Protein AF-A0ABD5SXD0-F1 (afdb_monomer)

Organism: NCBI:txid1930624

pLDDT: mean 88.23, std 10.68, range [50.66, 98.5]

Mean predicted aligned error: 9.66 Å

Structure (mmCIF, N/CA/C/O backbone):
data_AF-A0ABD5SXD0-F1
#
_entry.id   AF-A0ABD5SXD0-F1
#
loop_
_atom_site.group_PDB
_atom_site.id
_atom_site.type_symbol
_atom_site.label_atom_id
_atom_site.label_alt_id
_atom_site.label_comp_id
_atom_site.label_asym_id
_atom_site.label_entity_id
_atom_site.label_seq_id
_atom_site.pdbx_PDB_ins_code
_atom_site.Cartn_x
_atom_site.Cartn_y
_atom_site.Cartn_z
_atom_site.occupancy
_atom_site.B_iso_or_equiv
_atom_site.auth_seq_id
_atom_site.auth_comp_id
_atom_site.auth_asym_id
_atom_site.auth_atom_id
_atom_site.pdbx_PDB_model_num
ATOM 1 N N . MET A 1 1 ? 9.399 10.189 -11.538 1.00 76.56 1 MET A N 1
ATOM 2 C CA . MET A 1 1 ? 9.906 9.139 -10.638 1.00 76.56 1 MET A CA 1
ATOM 3 C C . MET A 1 1 ? 8.920 9.113 -9.503 1.00 76.56 1 MET A C 1
ATOM 5 O O . MET A 1 1 ? 8.889 10.089 -8.770 1.00 76.56 1 MET A O 1
ATOM 9 N N . GLN A 1 2 ? 8.051 8.113 -9.490 1.00 86.56 2 GLN A N 1
ATOM 10 C CA . GLN A 1 2 ? 7.139 7.868 -8.384 1.00 86.56 2 GLN A CA 1
ATOM 11 C C . GLN A 1 2 ? 7.669 6.636 -7.659 1.00 86.56 2 GLN A C 1
ATOM 13 O O . GLN A 1 2 ? 8.110 5.690 -8.319 1.00 86.56 2 GLN A O 1
ATOM 18 N N . PHE A 1 3 ? 7.712 6.688 -6.341 1.00 89.94 3 PHE A N 1
ATOM 19 C CA . PHE A 1 3 ? 8.172 5.610 -5.477 1.00 89.94 3 PHE A CA 1
ATOM 20 C C . PHE A 1 3 ? 7.004 4.681 -5.124 1.00 89.94 3 PHE A C 1
ATOM 22 O O . PHE A 1 3 ? 5.854 5.122 -5.110 1.00 89.94 3 PHE A O 1
ATOM 29 N N . VAL A 1 4 ? 7.274 3.409 -4.818 1.00 90.56 4 VAL A N 1
ATOM 30 C CA . VAL A 1 4 ? 6.209 2.510 -4.338 1.00 90.56 4 VAL A CA 1
ATOM 31 C C . VAL A 1 4 ? 5.680 2.988 -2.985 1.00 90.56 4 VAL A C 1
ATOM 33 O O . VAL A 1 4 ? 4.488 2.906 -2.717 1.00 90.56 4 VAL A O 1
ATOM 36 N N . GLU A 1 5 ? 6.532 3.622 -2.179 1.00 94.19 5 GLU A N 1
ATOM 37 C CA . GLU A 1 5 ? 6.154 4.230 -0.909 1.00 94.19 5 GLU A CA 1
ATOM 38 C C . GLU A 1 5 ? 5.111 5.349 -1.085 1.00 94.19 5 GLU A C 1
ATOM 40 O O . GLU A 1 5 ? 4.303 5.583 -0.188 1.00 94.19 5 GLU A O 1
ATOM 45 N N . GLU A 1 6 ? 5.071 6.016 -2.245 1.00 95.62 6 GLU A N 1
ATOM 46 C CA . GLU A 1 6 ? 4.001 6.972 -2.560 1.00 95.62 6 GLU A CA 1
ATOM 47 C C . GLU A 1 6 ? 2.667 6.245 -2.803 1.00 95.62 6 GLU A C 1
ATOM 49 O O . GLU A 1 6 ? 1.646 6.688 -2.288 1.00 95.62 6 GLU A O 1
ATOM 54 N N . ILE A 1 7 ? 2.667 5.078 -3.463 1.00 95.19 7 ILE A N 1
ATOM 55 C CA . ILE A 1 7 ? 1.471 4.216 -3.592 1.00 95.19 7 ILE A CA 1
ATOM 56 C C . ILE A 1 7 ? 0.999 3.733 -2.214 1.00 95.19 7 ILE A C 1
ATOM 58 O O . ILE A 1 7 ? -0.198 3.732 -1.915 1.00 95.19 7 ILE A O 1
ATOM 62 N N . VAL A 1 8 ? 1.934 3.366 -1.333 1.00 96.56 8 VAL A N 1
ATOM 63 C CA . VAL A 1 8 ? 1.609 2.956 0.039 1.00 96.56 8 VAL A CA 1
ATOM 64 C C . VAL A 1 8 ? 0.900 4.086 0.789 1.00 96.56 8 VAL A C 1
ATOM 66 O O . VAL A 1 8 ? -0.130 3.860 1.428 1.00 96.56 8 VAL A O 1
ATOM 69 N N . VAL A 1 9 ? 1.425 5.309 0.713 1.00 95.19 9 VAL A N 1
ATOM 70 C CA . VAL A 1 9 ? 0.860 6.468 1.416 1.00 95.19 9 VAL A CA 1
ATOM 71 C C . VAL A 1 9 ? -0.478 6.911 0.828 1.00 95.19 9 VAL A C 1
ATOM 73 O O . VAL A 1 9 ? -1.382 7.246 1.600 1.00 95.19 9 VAL A O 1
ATOM 76 N N . ASP A 1 10 ? -0.611 6.898 -0.496 1.00 94.50 10 ASP A N 1
ATOM 77 C CA . ASP A 1 10 ? -1.763 7.471 -1.194 1.00 94.50 10 ASP A CA 1
ATOM 78 C C . ASP A 1 10 ? -2.923 6.478 -1.370 1.00 94.50 10 ASP A C 1
ATOM 80 O O . ASP A 1 10 ? -4.078 6.902 -1.440 1.00 94.50 10 ASP A O 1
ATOM 84 N N . GLU A 1 11 ? -2.651 5.168 -1.395 1.00 96.19 11 GLU A N 1
ATOM 85 C CA . GLU A 1 11 ? -3.659 4.141 -1.696 1.00 96.19 11 GLU A CA 1
ATOM 86 C C . GLU A 1 11 ? -3.784 3.071 -0.606 1.00 96.19 11 GLU A C 1
ATOM 88 O O . GLU A 1 11 ? -4.893 2.810 -0.122 1.00 96.19 11 GLU A O 1
ATOM 93 N N . PHE A 1 12 ? -2.672 2.472 -0.165 1.00 97.38 12 PHE A N 1
ATOM 94 C CA . PHE A 1 12 ? -2.704 1.375 0.812 1.00 97.38 12 PHE A CA 1
ATOM 95 C C . PHE A 1 12 ? -3.119 1.845 2.207 1.00 97.38 12 PHE A C 1
ATOM 97 O O . PHE A 1 12 ? -4.107 1.359 2.761 1.00 97.38 12 PHE A O 1
ATOM 104 N N . LEU A 1 13 ? -2.402 2.816 2.781 1.00 95.75 13 LEU A N 1
ATOM 105 C CA . LEU A 1 13 ? -2.661 3.294 4.139 1.00 95.75 13 LEU A CA 1
ATOM 106 C C . LEU A 1 13 ? -4.069 3.884 4.306 1.00 95.75 13 LEU A C 1
ATOM 108 O O . LEU A 1 13 ? -4.691 3.584 5.327 1.00 95.75 13 LEU A O 1
ATOM 112 N N . PRO A 1 14 ? -4.609 4.695 3.374 1.00 94.06 14 PRO A N 1
ATOM 113 C CA . PRO A 1 14 ? -5.978 5.189 3.482 1.00 94.06 14 PRO A CA 1
ATOM 114 C C . PRO A 1 14 ? -7.004 4.054 3.434 1.00 94.06 14 PRO A C 1
ATOM 116 O O . PRO A 1 14 ? -7.928 4.041 4.248 1.00 94.06 14 PRO A O 1
ATOM 119 N N . THR A 1 15 ? -6.802 3.069 2.552 1.00 96.31 15 THR A N 1
ATOM 120 C CA . THR A 1 15 ? -7.672 1.892 2.426 1.00 96.31 15 THR A CA 1
ATOM 121 C C . THR A 1 15 ? -7.672 1.063 3.708 1.00 96.31 15 THR A C 1
ATOM 123 O O . THR A 1 15 ? -8.720 0.881 4.328 1.00 96.31 15 THR A O 1
ATOM 126 N N . VAL A 1 16 ? -6.499 0.618 4.163 1.00 96.69 16 VAL A N 1
ATOM 127 C CA . VAL A 1 16 ? -6.372 -0.246 5.344 1.00 96.69 16 VAL A CA 1
ATOM 128 C C . VAL A 1 16 ? -6.832 0.464 6.613 1.00 96.69 16 VAL A C 1
ATOM 130 O O . VAL A 1 16 ? -7.555 -0.124 7.415 1.00 96.69 16 VAL A O 1
ATOM 133 N N . ARG A 1 17 ? -6.496 1.750 6.791 1.00 95.19 17 ARG A N 1
ATOM 134 C CA . ARG A 1 17 ? -6.999 2.530 7.934 1.00 95.19 17 ARG A CA 1
ATOM 135 C C . ARG A 1 17 ? -8.512 2.680 7.901 1.00 95.19 17 ARG A C 1
ATOM 137 O O . ARG A 1 17 ? -9.118 2.672 8.967 1.00 95.19 17 ARG A O 1
ATOM 144 N N . SER A 1 18 ? -9.120 2.806 6.721 1.00 94.44 18 SER A N 1
ATOM 145 C CA . SER A 1 18 ? -10.576 2.870 6.609 1.00 94.44 18 SER A CA 1
ATOM 146 C C . SER A 1 18 ? -11.235 1.557 7.010 1.00 94.44 18 SER A C 1
ATOM 148 O O . SER A 1 18 ? -12.193 1.577 7.782 1.00 94.44 18 SER A O 1
ATOM 150 N N . LEU A 1 19 ? -10.699 0.429 6.537 1.00 95.38 19 LEU A N 1
ATOM 151 C CA . LEU A 1 19 ? -11.202 -0.900 6.881 1.00 95.38 19 LEU A CA 1
ATOM 152 C C . LEU A 1 19 ? -11.063 -1.171 8.381 1.00 95.38 19 LEU A C 1
ATOM 154 O O . LEU A 1 19 ? -12.043 -1.510 9.037 1.00 95.38 19 LEU A O 1
ATOM 158 N N . L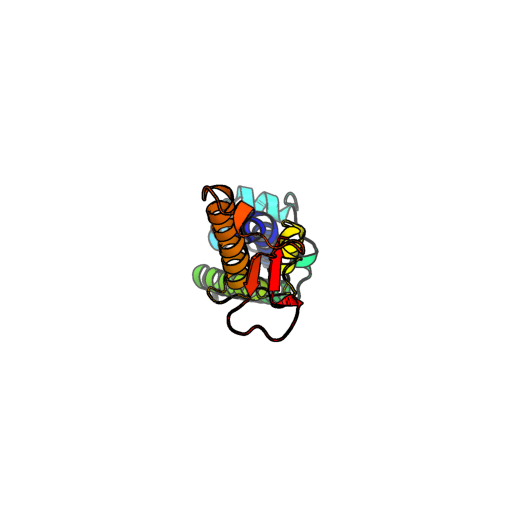EU A 1 20 ? -9.875 -0.930 8.941 1.00 95.75 20 LEU A N 1
ATOM 159 C CA . LEU A 1 20 ? -9.602 -1.168 10.355 1.00 95.75 20 LEU A CA 1
ATOM 160 C C . LEU A 1 20 ? -10.392 -0.215 11.266 1.00 95.75 20 LEU A C 1
ATOM 162 O O . LEU A 1 20 ? -10.903 -0.631 12.300 1.00 95.75 20 LEU A O 1
ATOM 166 N N . ALA A 1 21 ? -10.558 1.056 10.883 1.00 94.62 21 ALA A N 1
ATOM 167 C CA . ALA A 1 21 ? -11.422 1.977 11.621 1.00 94.62 21 ALA A CA 1
ATOM 168 C C . ALA A 1 21 ? -12.890 1.523 11.600 1.00 94.62 21 ALA A C 1
ATOM 170 O O . ALA A 1 21 ? -13.562 1.635 12.624 1.00 94.62 21 ALA A O 1
ATOM 171 N N . GLY A 1 22 ? -13.389 1.028 10.463 1.00 93.38 22 GLY A N 1
ATOM 172 C CA . GLY A 1 22 ? -14.738 0.472 10.340 1.00 93.38 22 GLY A CA 1
ATOM 173 C C . GLY A 1 22 ? -14.940 -0.752 11.233 1.00 93.38 22 GLY A C 1
ATOM 174 O O . GLY A 1 22 ? -15.840 -0.755 12.070 1.00 93.38 22 GLY A O 1
ATOM 175 N N . ASP A 1 23 ? -14.044 -1.732 11.133 1.00 95.12 23 ASP A N 1
ATOM 176 C CA . ASP A 1 23 ? -14.088 -2.964 11.927 1.00 95.12 23 ASP A CA 1
ATOM 177 C C . ASP A 1 23 ? -14.026 -2.677 13.445 1.00 95.12 23 ASP A C 1
ATOM 179 O O . ASP A 1 23 ? -14.881 -3.129 14.210 1.00 95.12 23 ASP A O 1
ATOM 183 N N . LEU A 1 24 ? -13.112 -1.811 13.897 1.00 95.69 24 LEU A N 1
ATOM 184 C CA . LEU A 1 24 ? -13.031 -1.422 15.312 1.00 95.69 24 LEU A CA 1
ATOM 185 C C . LEU A 1 24 ? -14.303 -0.709 15.804 1.00 95.69 24 LEU A C 1
ATOM 187 O O . LEU A 1 24 ? -14.718 -0.875 16.955 1.00 95.69 24 LEU A O 1
ATOM 191 N N . ARG A 1 25 ? -14.950 0.085 14.942 1.00 93.19 25 ARG A N 1
ATOM 192 C CA . ARG A 1 25 ? -16.228 0.745 15.255 1.00 93.19 25 ARG A CA 1
ATOM 193 C C . ARG A 1 25 ? -17.364 -0.264 15.391 1.00 93.19 25 ARG A C 1
ATOM 195 O O . ARG A 1 25 ? -18.176 -0.119 16.304 1.00 93.19 25 ARG A O 1
ATOM 202 N N . GLU A 1 26 ? -17.416 -1.271 14.526 1.00 94.12 26 GLU A N 1
ATOM 203 C CA . GLU A 1 26 ? -18.391 -2.367 14.602 1.00 94.12 26 GLU A CA 1
ATOM 204 C C . GLU A 1 26 ? -18.213 -3.203 15.877 1.00 94.12 26 GLU A C 1
ATOM 206 O O . GLU A 1 26 ? -19.196 -3.646 16.473 1.00 94.12 26 GLU A O 1
ATOM 211 N N . ARG A 1 27 ? -16.975 -3.312 16.371 1.00 95.19 27 ARG A N 1
ATOM 212 C CA . ARG A 1 27 ? -16.627 -3.949 17.654 1.00 95.19 27 ARG A CA 1
ATOM 213 C C . ARG A 1 27 ? -16.907 -3.084 18.886 1.00 95.19 27 ARG A C 1
ATOM 215 O O . ARG A 1 27 ? -16.684 -3.527 20.010 1.00 95.19 27 ARG A O 1
ATOM 222 N N . GLY A 1 28 ? -17.437 -1.876 18.699 1.00 94.88 28 GLY A N 1
ATOM 223 C CA . GLY A 1 28 ? -17.945 -1.026 19.776 1.00 94.88 28 GLY A CA 1
ATOM 224 C C . GLY A 1 28 ? -16.988 0.054 20.276 1.00 94.88 28 GLY A C 1
ATOM 225 O O . GLY A 1 28 ? -17.353 0.767 21.212 1.00 94.88 28 GLY A O 1
ATOM 226 N N . LEU A 1 29 ? -15.815 0.236 19.657 1.00 95.56 29 LEU A N 1
ATOM 227 C CA . LEU A 1 29 ? -14.911 1.320 20.038 1.00 95.56 29 LEU A CA 1
ATOM 228 C C . LEU A 1 29 ? -15.500 2.690 19.659 1.00 95.56 29 LEU A C 1
ATOM 230 O O . LEU A 1 29 ? -16.125 2.909 18.610 1.00 95.56 29 LEU A O 1
ATOM 234 N N . THR A 1 30 ? -15.271 3.674 20.519 1.00 95.19 30 THR A N 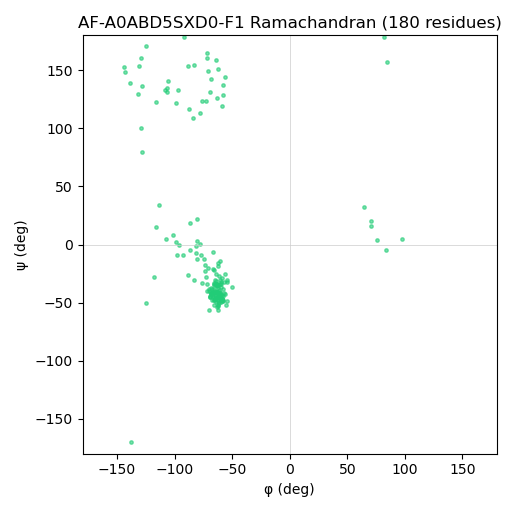1
ATOM 235 C CA . THR A 1 30 ? -15.564 5.078 20.232 1.00 95.19 30 THR A CA 1
ATOM 236 C C . THR A 1 30 ? -14.578 5.637 19.205 1.00 95.19 30 THR A C 1
ATOM 238 O O . THR A 1 30 ? -13.484 5.117 19.004 1.00 95.19 30 THR A O 1
ATOM 241 N N . GLN A 1 31 ? -14.931 6.743 18.543 1.00 93.00 31 GLN A N 1
ATOM 242 C CA . GLN A 1 31 ? -14.012 7.386 17.593 1.00 93.00 31 GLN A CA 1
ATOM 243 C C . GLN A 1 31 ? -12.692 7.824 18.243 1.00 93.00 31 GLN A C 1
ATOM 245 O O . GLN A 1 31 ? -11.665 7.840 17.572 1.00 93.00 31 GLN A O 1
ATOM 250 N N . SER A 1 32 ? -12.721 8.208 19.522 1.00 95.19 32 SER A N 1
ATOM 251 C CA . SER A 1 32 ? -11.527 8.632 20.255 1.00 95.19 32 SER A CA 1
ATOM 252 C C . SER A 1 32 ? -10.609 7.450 20.570 1.00 95.19 32 SER A C 1
ATOM 254 O O . SER A 1 32 ? -9.406 7.576 20.382 1.00 95.19 32 SER A O 1
ATOM 256 N N . GLU A 1 33 ? -11.165 6.296 20.949 1.00 95.19 33 GLU A N 1
ATOM 257 C CA . GLU A 1 33 ? -10.387 5.062 21.150 1.00 95.19 33 GLU A CA 1
ATOM 258 C C . GLU A 1 33 ? -9.778 4.567 19.833 1.00 95.19 33 GLU A C 1
ATOM 260 O O . GLU A 1 33 ? -8.594 4.255 19.780 1.00 95.19 33 GLU A O 1
ATOM 265 N N . VAL A 1 34 ? -10.545 4.582 18.735 1.00 96.00 34 VAL A N 1
ATOM 266 C CA . VAL A 1 34 ? -10.011 4.242 17.402 1.00 96.00 34 VAL A CA 1
ATOM 267 C C . VAL A 1 34 ? -8.883 5.197 16.996 1.00 96.00 34 VAL A C 1
ATOM 269 O O . VAL A 1 34 ? -7.877 4.762 16.444 1.00 96.00 34 VAL A O 1
ATOM 272 N N . ALA A 1 35 ? -9.019 6.495 17.278 1.00 95.00 35 ALA A N 1
ATOM 273 C CA . ALA A 1 35 ? -7.987 7.485 16.973 1.00 95.00 35 ALA A CA 1
ATOM 274 C C . ALA A 1 35 ? -6.685 7.215 17.740 1.00 95.00 35 ALA A C 1
ATOM 276 O O . ALA A 1 35 ? -5.603 7.307 17.161 1.00 95.00 35 ALA A O 1
ATOM 277 N N . GLU A 1 36 ? -6.800 6.849 19.019 1.00 93.81 36 GLU A N 1
ATOM 278 C CA . GLU A 1 36 ? -5.670 6.479 19.868 1.00 93.81 36 GLU A CA 1
ATOM 279 C C . GLU A 1 36 ? -4.970 5.216 19.355 1.00 93.81 36 GLU A C 1
ATOM 281 O O . GLU A 1 36 ? -3.757 5.233 19.149 1.00 93.81 36 GLU A O 1
ATOM 286 N N . VAL A 1 37 ? -5.734 4.158 19.064 1.00 92.88 37 VAL A N 1
ATOM 287 C CA . VAL A 1 37 ? -5.207 2.882 18.557 1.00 92.88 37 VAL A CA 1
ATOM 288 C C . VAL A 1 37 ? -4.495 3.052 17.213 1.00 92.88 37 VAL A C 1
ATOM 290 O O . VAL A 1 37 ? -3.397 2.535 17.026 1.00 92.88 37 VAL A O 1
ATOM 293 N N . LEU A 1 38 ? -5.096 3.794 16.279 1.00 92.44 38 LEU A N 1
ATOM 294 C CA . LEU A 1 38 ? -4.542 3.998 14.938 1.00 92.44 38 LEU A CA 1
ATOM 295 C C . LEU A 1 38 ? -3.459 5.089 14.879 1.00 92.44 38 LEU A C 1
ATOM 297 O O . LEU A 1 38 ? -2.849 5.280 13.825 1.00 92.44 38 LEU A O 1
ATOM 301 N N . GLY A 1 39 ? -3.232 5.830 15.968 1.00 91.94 39 GLY A N 1
ATOM 302 C CA . GLY A 1 39 ? -2.252 6.917 16.018 1.00 91.94 39 GLY A CA 1
ATOM 303 C C . GLY A 1 39 ? -2.578 8.093 15.087 1.00 91.94 39 GLY A C 1
ATOM 304 O O . GLY A 1 39 ? -1.672 8.734 14.555 1.00 91.94 39 GLY A O 1
ATOM 305 N N . ILE A 1 40 ? -3.864 8.374 14.860 1.00 91.44 40 ILE A N 1
ATOM 306 C CA . ILE A 1 40 ? -4.348 9.438 13.962 1.00 91.44 40 ILE A CA 1
ATOM 307 C C . ILE A 1 40 ? -5.296 10.391 14.693 1.00 91.44 40 ILE A C 1
ATOM 309 O O . ILE A 1 40 ? -5.711 10.153 15.822 1.00 91.44 40 ILE A O 1
ATOM 313 N N . SER A 1 41 ? -5.672 11.503 14.058 1.00 92.75 41 SER A N 1
ATOM 314 C CA . SER A 1 41 ? -6.659 12.405 14.653 1.00 92.75 41 SER A CA 1
ATOM 315 C C . SER A 1 41 ? -8.063 11.789 14.651 1.00 92.75 41 SER A C 1
ATOM 317 O O . SER A 1 41 ? -8.462 11.100 13.712 1.00 92.75 41 SER A O 1
ATOM 319 N N . GLN A 1 42 ? -8.884 12.142 15.644 1.00 91.38 42 GLN A N 1
ATOM 320 C CA . GLN A 1 42 ? -10.308 11.782 15.650 1.00 91.38 42 GLN A CA 1
ATOM 321 C C . GLN A 1 42 ? -11.044 12.296 14.397 1.00 91.38 42 GLN A C 1
ATOM 323 O O . GLN A 1 42 ? -11.952 11.643 13.887 1.00 91.38 42 GLN A O 1
ATOM 328 N N . SER A 1 43 ? -10.633 13.447 13.852 1.00 90.44 43 SER A N 1
ATOM 329 C CA . SER A 1 43 ? -11.176 13.964 12.591 1.00 90.44 43 SER A CA 1
ATOM 330 C C . SER A 1 43 ? -10.829 13.084 11.386 1.00 90.44 43 SER A C 1
ATOM 332 O O . SER A 1 43 ? -11.651 12.967 10.481 1.00 90.44 43 SER A O 1
ATOM 334 N N . ALA A 1 44 ? -9.658 12.437 11.376 1.00 89.38 44 ALA A N 1
ATOM 335 C CA . ALA A 1 44 ? -9.300 11.458 10.355 1.00 89.38 44 ALA A CA 1
ATOM 336 C C . ALA A 1 44 ? -10.155 10.191 10.494 1.00 89.38 44 ALA A C 1
ATOM 338 O O . ALA A 1 44 ? -10.729 9.748 9.505 1.00 89.38 44 ALA A O 1
ATOM 339 N N . VAL A 1 45 ? -10.348 9.685 11.720 1.00 89.12 45 VAL A N 1
ATOM 340 C CA . VAL A 1 45 ? -11.281 8.571 11.992 1.00 89.12 45 VAL A CA 1
ATOM 341 C C . VAL A 1 45 ? -12.691 8.893 11.509 1.00 89.12 45 VAL A C 1
ATOM 343 O O . VAL A 1 45 ? -13.338 8.045 10.904 1.00 89.12 45 VAL A O 1
ATOM 346 N N . SER A 1 46 ? -13.172 10.120 11.733 1.00 86.06 46 SER A N 1
ATOM 347 C CA . SER A 1 46 ? -14.486 10.530 11.236 1.00 86.06 46 SER A CA 1
ATOM 348 C C . SER A 1 46 ? -14.572 10.425 9.716 1.00 86.06 46 SER A C 1
ATOM 350 O O . SER A 1 46 ? -15.573 9.921 9.228 1.00 86.06 46 SER A O 1
ATOM 352 N N . LYS A 1 47 ? -13.547 10.853 8.968 1.00 87.19 47 LYS A N 1
ATOM 353 C CA . LYS A 1 47 ? -13.546 10.738 7.500 1.00 87.19 47 LYS A CA 1
ATOM 354 C C . LYS A 1 47 ? -13.576 9.281 7.045 1.00 87.19 47 LYS A C 1
ATOM 356 O O . LYS A 1 47 ? -14.394 8.929 6.204 1.00 87.19 47 LYS A O 1
ATOM 361 N N . TYR A 1 48 ? -12.739 8.436 7.646 1.00 83.69 48 TYR A N 1
ATOM 362 C CA . TYR A 1 48 ? -12.703 7.002 7.356 1.00 83.69 48 TYR A CA 1
ATOM 363 C C . TYR A 1 48 ? -14.053 6.326 7.631 1.00 83.69 48 TYR A C 1
ATOM 365 O O . TYR A 1 48 ? -14.604 5.658 6.765 1.00 83.69 48 TYR A O 1
ATOM 373 N N . ALA A 1 49 ? -14.645 6.571 8.804 1.00 72.69 49 ALA A N 1
ATOM 374 C CA . ALA A 1 49 ? -15.910 5.953 9.201 1.00 72.69 49 ALA A CA 1
ATOM 375 C C . ALA A 1 49 ? -17.117 6.386 8.345 1.00 72.69 49 ALA A C 1
ATOM 377 O O . ALA A 1 49 ? -18.120 5.679 8.322 1.00 72.69 49 ALA A O 1
ATOM 378 N N . HIS A 1 50 ? -17.047 7.541 7.673 1.00 76.12 50 HIS A N 1
ATOM 379 C CA . HIS A 1 50 ? -18.101 8.020 6.769 1.00 76.12 50 HIS A CA 1
ATOM 380 C C . HIS A 1 50 ? -17.824 7.683 5.294 1.00 76.12 50 HIS A C 1
ATOM 382 O O . HIS A 1 50 ? -18.647 8.008 4.443 1.00 76.12 50 HIS A O 1
ATOM 388 N N . GLY A 1 51 ? -16.700 7.022 4.984 1.00 71.06 51 GLY A N 1
ATOM 389 C CA . GLY A 1 51 ? -16.319 6.697 3.608 1.00 71.06 51 GLY A CA 1
ATOM 390 C C . GLY A 1 51 ? -15.891 7.914 2.783 1.00 71.06 51 GLY A C 1
ATOM 391 O O . GLY A 1 51 ? -15.883 7.852 1.559 1.00 71.06 51 GLY A O 1
ATOM 392 N N . ASP A 1 52 ? -15.506 9.018 3.431 1.00 77.31 52 ASP A N 1
ATOM 393 C CA . ASP A 1 52 ? -15.063 10.259 2.773 1.00 77.31 52 ASP A CA 1
ATOM 394 C C . ASP A 1 52 ? -13.592 10.190 2.310 1.00 77.31 52 ASP A C 1
ATOM 396 O O . ASP A 1 52 ? -12.908 11.211 2.180 1.00 77.31 52 ASP A O 1
ATOM 400 N N . VAL A 1 53 ? -13.064 8.981 2.126 1.00 82.38 53 VAL A N 1
ATOM 401 C CA . VAL A 1 53 ? -11.671 8.717 1.764 1.00 82.38 53 VAL A CA 1
ATOM 402 C C . VAL A 1 53 ? -11.663 7.791 0.561 1.00 82.38 53 VAL A C 1
ATOM 404 O O . VAL A 1 53 ? -12.421 6.827 0.508 1.00 82.38 53 VAL A O 1
ATOM 407 N N . THR A 1 54 ? -10.798 8.088 -0.404 1.00 83.56 54 THR A N 1
ATOM 408 C CA . THR A 1 54 ? -10.538 7.199 -1.532 1.00 83.56 54 THR A CA 1
ATOM 409 C C . THR A 1 54 ? -10.039 5.850 -1.018 1.00 83.56 54 THR A C 1
ATOM 411 O O . THR A 1 54 ? -9.008 5.777 -0.352 1.00 83.56 54 THR A O 1
ATOM 414 N N . VAL A 1 55 ? -10.791 4.798 -1.327 1.00 91.50 55 VAL A N 1
ATOM 415 C CA . VAL A 1 55 ? -10.438 3.404 -1.057 1.00 91.50 55 VAL A CA 1
ATOM 416 C C . VAL A 1 55 ? -10.095 2.749 -2.388 1.00 91.50 55 VAL A C 1
ATOM 418 O O . VAL A 1 55 ? -10.827 2.918 -3.363 1.00 91.50 55 VAL A O 1
ATOM 421 N N . ASN A 1 56 ? -8.986 2.017 -2.439 1.00 96.25 56 ASN A N 1
ATOM 422 C CA . ASN A 1 56 ? -8.642 1.211 -3.601 1.00 96.25 56 ASN A CA 1
ATOM 423 C C . ASN A 1 56 ? -9.301 -0.171 -3.467 1.00 96.25 56 ASN A C 1
ATOM 425 O O . ASN A 1 56 ? -8.966 -0.941 -2.565 1.00 96.25 56 ASN A O 1
ATOM 429 N N . ASP A 1 57 ? -10.215 -0.496 -4.383 1.00 96.62 57 ASP A N 1
ATOM 430 C CA . ASP A 1 57 ? -10.973 -1.752 -4.356 1.00 96.62 57 ASP A CA 1
ATOM 431 C C . ASP A 1 57 ? -10.081 -3.000 -4.440 1.00 96.62 57 ASP A C 1
ATOM 433 O O . ASP A 1 57 ? -10.392 -4.011 -3.813 1.00 96.62 57 ASP A O 1
ATOM 437 N N . ARG A 1 58 ? -8.955 -2.955 -5.165 1.00 97.69 58 ARG A N 1
ATOM 438 C CA . ARG A 1 58 ? -8.023 -4.095 -5.260 1.00 97.69 58 ARG A CA 1
ATOM 439 C C . ARG A 1 58 ? -7.359 -4.369 -3.916 1.00 97.69 58 ARG A C 1
ATOM 441 O O . ARG A 1 58 ? -7.263 -5.521 -3.521 1.00 97.69 58 ARG A O 1
ATOM 448 N N . ILE A 1 59 ? -6.975 -3.316 -3.192 1.00 98.19 59 ILE A N 1
ATOM 449 C CA . ILE A 1 59 ? -6.404 -3.430 -1.841 1.00 98.19 59 ILE A CA 1
ATOM 450 C C . ILE A 1 59 ? -7.478 -3.886 -0.852 1.00 98.19 59 ILE A C 1
ATOM 452 O O . ILE A 1 59 ? -7.251 -4.809 -0.078 1.00 98.19 59 ILE A O 1
ATOM 456 N N . ALA A 1 60 ? -8.675 -3.299 -0.910 1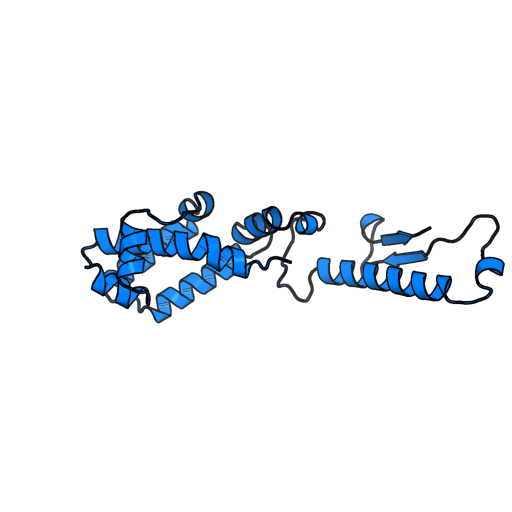.00 97.38 60 ALA A N 1
ATOM 457 C CA . ALA A 1 60 ? -9.770 -3.658 -0.011 1.00 97.38 60 ALA A CA 1
ATOM 458 C C . ALA A 1 60 ? -10.299 -5.085 -0.223 1.00 97.38 60 ALA A C 1
ATOM 460 O O . ALA A 1 60 ? -10.943 -5.658 0.661 1.00 97.38 60 ALA A O 1
ATOM 461 N N . THR A 1 61 ? -10.049 -5.661 -1.400 1.00 97.31 61 THR A N 1
ATOM 462 C CA . THR A 1 61 ? -10.442 -7.027 -1.743 1.00 97.31 61 THR A CA 1
ATOM 463 C C . THR A 1 61 ? -9.288 -8.028 -1.796 1.00 97.31 61 THR A C 1
ATOM 465 O O . THR A 1 61 ? -9.533 -9.200 -2.094 1.00 97.31 61 THR A O 1
ATOM 468 N N . ASP A 1 62 ? -8.067 -7.637 -1.441 1.00 98.50 62 ASP A N 1
ATOM 469 C CA . ASP A 1 62 ? -6.986 -8.602 -1.248 1.00 98.50 62 ASP A CA 1
ATOM 470 C C . ASP A 1 62 ? -7.270 -9.454 0.002 1.00 98.50 62 ASP A C 1
ATOM 472 O O . ASP A 1 62 ? -7.663 -8.945 1.055 1.00 98.50 62 ASP A O 1
ATOM 476 N N . GLU A 1 63 ? -7.148 -10.775 -0.133 1.00 98.12 63 GLU A N 1
ATOM 477 C CA . GLU A 1 63 ? -7.470 -11.730 0.932 1.00 98.12 63 GLU A CA 1
ATOM 478 C C . GLU A 1 63 ? -6.584 -11.524 2.162 1.00 98.12 63 GLU A C 1
ATOM 480 O O . GLU A 1 63 ? -7.115 -11.404 3.265 1.00 98.12 63 GLU A O 1
ATOM 485 N N . ARG A 1 64 ? -5.275 -11.335 1.963 1.00 98.38 64 ARG A N 1
ATOM 486 C CA . ARG A 1 64 ? -4.301 -11.132 3.046 1.00 98.38 64 ARG A CA 1
ATOM 487 C C . ARG A 1 64 ? -4.554 -9.823 3.781 1.00 98.38 64 ARG A C 1
ATOM 489 O O . ARG A 1 64 ? -4.444 -9.766 5.001 1.00 98.38 64 ARG A O 1
ATOM 496 N N . VAL A 1 65 ? -4.941 -8.772 3.050 1.00 98.44 65 VAL A N 1
ATOM 497 C CA . VAL A 1 65 ? -5.335 -7.491 3.658 1.00 98.44 65 VAL A CA 1
ATOM 498 C C . VAL A 1 65 ? -6.559 -7.674 4.550 1.00 98.44 65 VAL A C 1
ATOM 500 O O . VAL A 1 65 ? -6.559 -7.190 5.681 1.00 98.44 65 VAL A O 1
ATOM 503 N N . ARG A 1 66 ? -7.604 -8.362 4.072 1.00 98.38 66 ARG A N 1
ATOM 504 C CA . ARG A 1 66 ? -8.822 -8.576 4.868 1.00 98.38 66 ARG A CA 1
ATOM 505 C C . ARG A 1 66 ? -8.564 -9.431 6.102 1.00 98.38 66 ARG A C 1
ATOM 507 O O . ARG A 1 66 ? -9.013 -9.054 7.180 1.00 98.38 66 ARG A O 1
ATOM 514 N N . GLU A 1 67 ? -7.842 -10.536 5.941 1.00 98.38 67 GLU A N 1
ATOM 515 C CA . GLU A 1 67 ? -7.475 -11.430 7.042 1.00 98.38 67 GLU A CA 1
ATOM 516 C C . GLU A 1 67 ? -6.685 -10.679 8.115 1.00 98.38 67 GLU A C 1
ATOM 518 O O . GLU A 1 67 ? -7.049 -10.722 9.291 1.00 98.38 67 GLU A O 1
ATOM 523 N N . LEU A 1 68 ? -5.670 -9.906 7.709 1.00 98.50 68 LEU A N 1
ATOM 524 C CA . LEU A 1 68 ? -4.883 -9.124 8.654 1.00 98.50 68 LEU A CA 1
ATOM 525 C C . LEU A 1 68 ? -5.727 -8.039 9.333 1.00 98.50 68 LEU A C 1
ATOM 527 O O . LEU A 1 68 ? -5.614 -7.842 10.539 1.00 98.50 68 LEU A O 1
ATOM 531 N N . VAL A 1 69 ? -6.598 -7.335 8.603 1.00 98.19 69 VAL A N 1
ATOM 532 C CA . VAL A 1 69 ? -7.493 -6.336 9.212 1.00 98.19 69 VAL A CA 1
ATOM 533 C C . VAL A 1 69 ? -8.426 -6.977 10.243 1.00 98.19 69 VAL A C 1
ATOM 535 O O . VAL A 1 69 ? -8.614 -6.397 11.311 1.00 98.19 69 VAL A O 1
ATOM 538 N N . GLU A 1 70 ? -8.983 -8.157 9.968 1.00 98.00 70 GLU A N 1
ATOM 539 C CA . GLU A 1 70 ? -9.855 -8.877 10.904 1.00 98.00 70 GLU A CA 1
ATOM 540 C C . GLU A 1 70 ? -9.095 -9.357 12.154 1.00 98.00 70 GLU A C 1
ATOM 542 O O . GLU A 1 70 ? -9.587 -9.206 13.282 1.00 98.00 70 GLU A O 1
ATOM 547 N N . GLU A 1 71 ? -7.885 -9.898 11.977 1.00 97.81 71 GLU A N 1
ATOM 548 C CA . GLU A 1 71 ? -7.011 -10.323 13.074 1.00 97.81 71 GLU A CA 1
ATOM 549 C C . GLU A 1 71 ? -6.620 -9.133 13.956 1.00 97.81 71 GLU A C 1
ATOM 551 O O . GLU A 1 71 ? -6.847 -9.149 15.172 1.00 97.81 71 GLU A O 1
ATOM 556 N N . LEU A 1 72 ? -6.093 -8.068 13.342 1.00 97.75 72 LEU A N 1
ATOM 557 C CA . LEU A 1 72 ? -5.703 -6.849 14.042 1.00 97.75 72 LEU A CA 1
ATOM 558 C C . LEU A 1 72 ? -6.905 -6.211 14.731 1.00 97.75 72 LEU A C 1
ATOM 560 O O . LEU A 1 72 ? -6.806 -5.830 15.892 1.00 97.75 72 LEU A O 1
ATOM 564 N N . GLY A 1 73 ? -8.050 -6.130 14.060 1.00 97.44 73 GLY A N 1
ATOM 565 C CA . GLY A 1 73 ? -9.286 -5.598 14.620 1.00 97.44 73 GLY A CA 1
ATOM 566 C C . GLY A 1 73 ? -9.746 -6.346 15.870 1.00 97.44 73 GLY A C 1
ATOM 567 O O . GLY A 1 73 ? -10.066 -5.733 16.893 1.00 97.44 73 GLY A O 1
ATOM 568 N N . THR A 1 74 ? -9.693 -7.681 15.832 1.00 97.44 74 THR A N 1
ATOM 569 C CA . THR A 1 74 ? -9.991 -8.544 16.984 1.00 97.44 74 THR A CA 1
ATOM 570 C C . THR A 1 74 ? -9.011 -8.315 18.129 1.00 97.44 74 THR A C 1
ATOM 572 O O . THR A 1 74 ? -9.433 -8.020 19.250 1.00 97.44 74 THR A O 1
ATOM 575 N N . GLY A 1 75 ? -7.711 -8.413 17.851 1.00 94.62 75 GLY A N 1
ATOM 576 C CA . GLY A 1 75 ? -6.681 -8.315 18.878 1.00 94.62 75 GLY A CA 1
ATOM 577 C C . GLY A 1 75 ? -6.564 -6.916 19.482 1.00 94.62 75 GLY A C 1
ATOM 578 O O . GLY A 1 75 ? -6.382 -6.788 20.691 1.00 94.62 75 GLY A O 1
ATOM 579 N N . LEU A 1 76 ? -6.718 -5.858 18.682 1.00 95.38 76 LEU A N 1
ATOM 580 C CA . LEU A 1 76 ? -6.685 -4.473 19.160 1.00 95.38 76 LEU A CA 1
ATOM 581 C C . LEU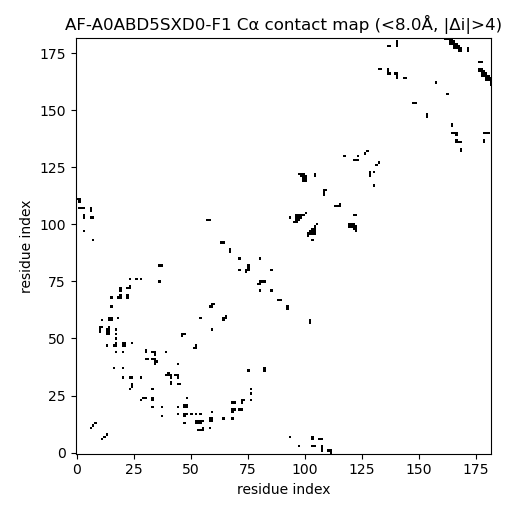 A 1 76 ? -7.910 -4.156 20.025 1.00 95.38 76 LEU A C 1
ATOM 583 O O . LEU A 1 76 ? -7.758 -3.552 21.085 1.00 95.38 76 LEU A O 1
ATOM 587 N N . ALA A 1 77 ? -9.109 -4.598 19.628 1.00 94.69 77 ALA A N 1
ATOM 588 C CA . ALA A 1 77 ? -10.323 -4.390 20.421 1.00 94.69 77 ALA A CA 1
ATOM 589 C C . ALA A 1 77 ? -10.289 -5.144 21.764 1.00 94.69 77 ALA A C 1
ATOM 591 O O . ALA A 1 77 ? -10.810 -4.648 22.763 1.00 94.69 77 ALA A O 1
ATOM 592 N N . ALA A 1 78 ? -9.657 -6.322 21.802 1.00 93.69 78 ALA A N 1
ATOM 593 C CA . ALA A 1 78 ? -9.449 -7.096 23.026 1.00 93.69 78 ALA A CA 1
ATOM 594 C C . ALA A 1 78 ? -8.262 -6.599 23.879 1.00 93.69 78 ALA A C 1
ATOM 596 O O . ALA A 1 78 ? -8.116 -7.013 25.030 1.00 93.69 78 ALA A O 1
ATOM 597 N N . GLY A 1 79 ? -7.411 -5.719 23.337 1.00 89.81 79 GLY A N 1
ATOM 598 C CA . GLY A 1 79 ? -6.156 -5.296 23.967 1.00 89.81 79 GLY A CA 1
ATOM 5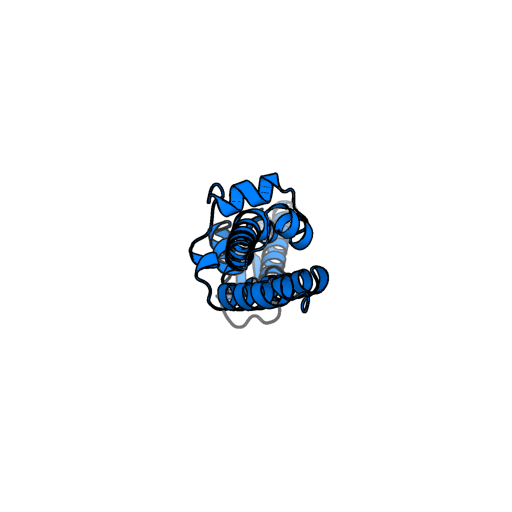99 C C . GLY A 1 79 ? -5.072 -6.384 23.993 1.00 89.81 79 GLY A C 1
ATOM 600 O O . GLY A 1 79 ? -4.113 -6.275 24.755 1.00 89.81 79 GLY A O 1
ATOM 601 N N . GLU A 1 80 ? -5.225 -7.433 23.186 1.00 92.00 80 GLU A N 1
ATOM 602 C CA . GLU A 1 80 ? -4.283 -8.549 23.038 1.00 92.00 80 GLU A CA 1
ATOM 603 C C . GLU A 1 80 ? -3.145 -8.209 22.065 1.00 92.00 80 GLU A C 1
ATOM 605 O O . GLU A 1 80 ? -2.018 -8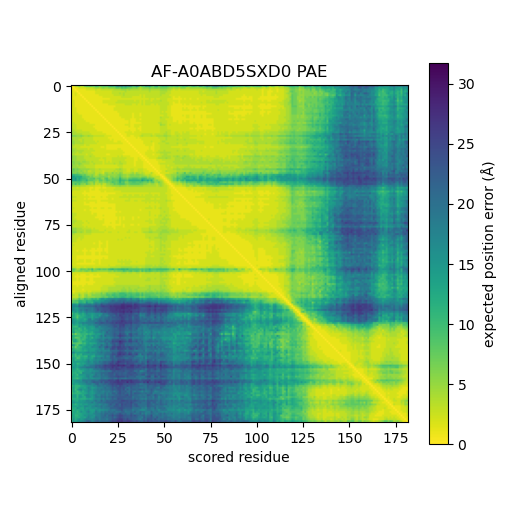.672 22.243 1.00 92.00 80 GLU A O 1
ATOM 610 N N . ILE A 1 81 ? -3.424 -7.354 21.076 1.00 91.69 81 ILE A N 1
ATOM 611 C CA . ILE A 1 81 ? -2.443 -6.810 20.133 1.00 91.69 81 ILE A CA 1
ATOM 612 C C . ILE A 1 81 ? -2.183 -5.350 20.491 1.00 91.69 81 ILE A C 1
ATOM 614 O O . ILE A 1 81 ? -3.104 -4.555 20.673 1.00 91.69 81 ILE A O 1
ATOM 618 N N . SER A 1 82 ? -0.907 -4.978 20.587 1.00 92.06 82 SER A N 1
ATOM 619 C CA . SER A 1 82 ? -0.518 -3.578 20.787 1.00 92.06 82 SER A CA 1
ATOM 620 C C . SER A 1 82 ? -0.482 -2.812 19.456 1.00 92.06 82 SER A C 1
ATOM 622 O O . SER A 1 82 ? -0.179 -3.414 18.425 1.00 92.06 82 SER A O 1
ATOM 624 N N . PRO A 1 83 ? -0.659 -1.476 19.452 1.00 89.56 83 PRO A N 1
ATOM 625 C CA . PRO A 1 83 ? -0.489 -0.668 18.239 1.00 89.56 83 PRO A CA 1
ATOM 626 C C . PRO A 1 83 ? 0.878 -0.845 17.560 1.00 89.56 83 PRO A C 1
ATOM 628 O O . PRO A 1 83 ? 0.981 -0.794 16.339 1.00 89.56 83 PRO A O 1
ATOM 631 N N . VAL A 1 84 ? 1.936 -1.094 18.342 1.00 92.12 84 VAL A N 1
ATOM 632 C CA . VAL A 1 84 ? 3.284 -1.358 17.811 1.00 92.12 84 VAL A CA 1
ATOM 633 C C . VAL A 1 84 ? 3.340 -2.699 17.085 1.00 92.12 84 VAL A C 1
ATOM 635 O O . VAL A 1 84 ? 3.944 -2.784 16.022 1.00 92.12 84 VAL A O 1
ATOM 638 N N . GLN A 1 85 ? 2.708 -3.736 17.634 1.00 91.38 85 GLN A N 1
ATOM 639 C CA . GLN A 1 85 ? 2.626 -5.031 16.964 1.00 91.38 85 GLN A CA 1
ATOM 640 C C . GLN A 1 85 ? 1.802 -4.921 15.679 1.00 91.38 85 GLN A C 1
ATOM 642 O O . GLN A 1 85 ? 2.275 -5.355 14.639 1.00 91.38 85 GLN A O 1
ATOM 647 N N . ALA A 1 86 ? 0.644 -4.254 15.716 1.00 93.69 86 ALA A N 1
ATOM 648 C CA . ALA A 1 86 ? -0.164 -4.014 14.520 1.00 93.69 86 ALA A CA 1
ATOM 649 C C . ALA A 1 86 ? 0.615 -3.273 13.420 1.00 93.69 86 ALA A C 1
ATOM 651 O O . ALA A 1 86 ? 0.531 -3.641 12.253 1.00 93.69 86 ALA A O 1
ATOM 652 N N . LEU A 1 87 ? 1.416 -2.267 13.793 1.00 93.81 87 LEU A N 1
ATOM 653 C CA . LEU A 1 87 ? 2.322 -1.592 12.863 1.00 93.81 87 LEU A CA 1
ATOM 654 C C . LEU A 1 87 ? 3.320 -2.576 12.237 1.00 93.81 87 LEU A C 1
ATOM 656 O O . LEU A 1 87 ? 3.501 -2.550 11.028 1.00 93.81 87 LEU A O 1
ATOM 660 N N . ILE A 1 88 ? 3.953 -3.438 13.036 1.00 93.31 88 ILE A N 1
ATOM 661 C CA . ILE A 1 88 ? 4.918 -4.425 12.529 1.00 93.31 88 ILE A CA 1
ATOM 662 C C . ILE A 1 88 ? 4.254 -5.380 11.531 1.00 93.31 88 ILE A C 1
ATOM 664 O O . ILE A 1 88 ? 4.815 -5.584 10.459 1.00 93.31 88 ILE A O 1
ATOM 668 N N . GLU A 1 89 ? 3.076 -5.925 11.845 1.00 96.31 89 GLU A N 1
ATOM 669 C CA . GLU A 1 89 ? 2.374 -6.845 10.937 1.00 96.31 89 GLU A CA 1
ATOM 670 C C . GLU A 1 89 ? 1.987 -6.157 9.618 1.00 96.31 89 GLU A C 1
ATOM 672 O O . GLU A 1 89 ? 2.173 -6.716 8.539 1.00 96.31 89 GLU A O 1
ATOM 677 N N . LEU A 1 90 ? 1.526 -4.902 9.680 1.00 97.06 90 LEU A N 1
ATOM 678 C CA . LEU A 1 90 ? 1.222 -4.110 8.485 1.00 97.06 90 LEU A CA 1
ATOM 679 C C . LEU A 1 90 ? 2.468 -3.830 7.636 1.00 97.06 90 LEU A C 1
ATOM 681 O O . LEU A 1 90 ? 2.402 -3.922 6.415 1.00 97.06 90 LEU A O 1
ATOM 685 N N . GLU A 1 91 ? 3.604 -3.515 8.258 1.00 96.19 91 GLU A N 1
ATOM 686 C CA . GLU A 1 91 ? 4.882 -3.306 7.562 1.00 96.19 91 GLU A CA 1
ATOM 687 C C . GLU A 1 91 ? 5.404 -4.601 6.918 1.00 96.19 91 GLU A C 1
ATOM 689 O O . GLU A 1 91 ? 5.997 -4.566 5.839 1.00 96.19 91 GLU A O 1
ATOM 694 N N . VAL A 1 92 ? 5.178 -5.756 7.554 1.00 95.12 92 VAL A N 1
ATOM 695 C CA . VAL A 1 92 ? 5.485 -7.069 6.965 1.00 95.12 92 VAL A CA 1
ATOM 696 C C . VAL A 1 92 ? 4.607 -7.322 5.742 1.00 95.12 92 VAL A C 1
ATOM 698 O O . VAL A 1 92 ? 5.145 -7.675 4.693 1.00 95.12 92 VAL A O 1
ATOM 701 N N . LEU A 1 93 ? 3.297 -7.073 5.842 1.00 97.44 93 LEU A N 1
ATOM 702 C CA . LEU A 1 93 ? 2.379 -7.223 4.713 1.00 97.44 93 LEU A CA 1
ATOM 703 C C . LEU A 1 93 ? 2.741 -6.283 3.558 1.00 97.44 93 LEU A C 1
ATOM 705 O O . LEU A 1 93 ? 2.767 -6.719 2.413 1.00 97.44 93 LEU A O 1
ATOM 709 N N . ILE A 1 94 ? 3.073 -5.016 3.832 1.00 96.44 94 ILE A N 1
ATOM 710 C CA . ILE A 1 94 ? 3.514 -4.070 2.793 1.00 96.44 94 ILE A CA 1
ATOM 711 C C . ILE A 1 94 ? 4.701 -4.649 2.018 1.00 96.44 94 ILE A C 1
ATOM 713 O O . ILE A 1 94 ? 4.651 -4.718 0.794 1.00 96.44 94 ILE A O 1
ATOM 717 N N . ARG A 1 95 ? 5.728 -5.154 2.714 1.00 91.12 95 ARG A N 1
ATOM 718 C CA . ARG A 1 95 ? 6.899 -5.765 2.060 1.00 91.12 95 ARG A CA 1
ATOM 719 C C . ARG A 1 95 ? 6.560 -7.007 1.246 1.00 91.12 95 ARG A C 1
ATOM 721 O O . ARG A 1 95 ? 7.224 -7.266 0.246 1.00 91.12 95 ARG A O 1
ATOM 728 N N . GLU A 1 96 ? 5.583 -7.795 1.686 1.00 92.56 96 GLU A N 1
ATOM 729 C CA . GLU A 1 96 ? 5.095 -8.939 0.917 1.00 92.56 96 GLU A CA 1
ATOM 730 C C . GLU A 1 96 ? 4.425 -8.472 -0.380 1.00 92.56 96 GLU A C 1
ATOM 732 O O . GLU A 1 96 ? 4.774 -8.951 -1.453 1.00 92.56 96 GLU A O 1
ATOM 737 N N . LEU A 1 97 ? 3.537 -7.480 -0.303 1.00 94.50 97 LEU A N 1
ATOM 738 C CA . LEU A 1 97 ? 2.813 -6.948 -1.461 1.00 94.50 97 LEU A CA 1
ATOM 739 C C . LEU A 1 97 ? 3.701 -6.138 -2.423 1.00 94.50 97 LEU A C 1
ATOM 741 O O . LEU A 1 97 ? 3.334 -5.940 -3.582 1.00 94.50 97 LEU A O 1
ATOM 745 N N . GLU A 1 98 ? 4.849 -5.648 -1.954 1.00 90.62 98 GLU A N 1
ATOM 746 C CA . GLU A 1 98 ? 5.908 -5.034 -2.768 1.00 90.62 98 GLU A CA 1
ATOM 747 C C . GLU A 1 98 ? 6.764 -6.068 -3.517 1.00 90.62 98 GLU A C 1
ATOM 749 O O . GLU A 1 98 ? 7.597 -5.696 -4.352 1.00 90.62 98 GLU A O 1
ATOM 754 N N . ALA A 1 99 ? 6.601 -7.365 -3.229 1.00 84.31 99 ALA A N 1
ATOM 755 C CA . ALA A 1 99 ? 7.291 -8.408 -3.968 1.00 84.31 99 ALA A CA 1
ATOM 756 C C . ALA A 1 99 ? 6.884 -8.394 -5.450 1.00 84.31 99 ALA A C 1
ATOM 758 O O . ALA A 1 99 ? 5.779 -8.002 -5.828 1.00 84.31 99 ALA A O 1
ATOM 759 N N . GLY A 1 100 ? 7.804 -8.832 -6.309 1.00 78.50 100 GLY A N 1
ATOM 760 C CA . GLY A 1 100 ? 7.612 -8.770 -7.753 1.00 78.50 100 GLY A CA 1
ATOM 761 C C . GLY A 1 100 ? 6.382 -9.506 -8.239 1.00 78.50 100 GLY A C 1
ATOM 762 O O . GLY A 1 100 ? 6.189 -10.679 -7.925 1.00 78.50 100 GLY A O 1
ATOM 763 N N . GLY A 1 101 ? 5.573 -8.796 -9.024 1.00 79.94 101 GLY A N 1
ATOM 764 C CA . GLY A 1 101 ? 4.310 -9.299 -9.545 1.00 79.94 101 GLY A CA 1
ATOM 765 C C . GLY A 1 101 ? 3.175 -9.349 -8.521 1.00 79.94 101 GLY A C 1
ATOM 766 O O . GLY A 1 101 ? 2.098 -9.820 -8.879 1.00 79.94 101 GLY A O 1
ATOM 767 N N . ASP A 1 102 ? 3.374 -8.868 -7.293 1.00 90.69 102 ASP A N 1
ATOM 768 C CA . ASP A 1 102 ? 2.325 -8.764 -6.278 1.00 90.69 102 ASP A CA 1
ATOM 769 C C . ASP A 1 102 ? 1.630 -7.385 -6.320 1.00 90.69 102 ASP A C 1
ATOM 771 O O . ASP A 1 102 ? 1.926 -6.540 -7.167 1.00 90.69 102 ASP A O 1
ATOM 775 N N . LEU A 1 103 ? 0.633 -7.164 -5.467 1.00 94.56 103 LEU A N 1
ATOM 776 C CA . LEU A 1 103 ? -0.352 -6.097 -5.609 1.00 94.56 103 LEU A CA 1
ATOM 777 C C . LEU A 1 103 ? 0.247 -4.685 -5.635 1.00 94.56 103 LEU A C 1
ATOM 779 O O . LEU A 1 103 ? -0.109 -3.900 -6.515 1.00 94.56 103 LEU A O 1
ATOM 783 N N . LEU A 1 104 ? 1.127 -4.339 -4.689 1.00 93.75 104 LEU A N 1
ATOM 784 C CA . LEU A 1 104 ? 1.721 -2.997 -4.647 1.00 93.75 104 LEU A CA 1
ATOM 785 C C . LEU A 1 104 ? 2.735 -2.808 -5.777 1.00 93.75 104 LEU A C 1
ATOM 787 O O . LEU A 1 104 ? 2.805 -1.716 -6.339 1.00 93.75 104 LEU A O 1
ATOM 791 N N . ALA A 1 105 ? 3.453 -3.866 -6.165 1.00 89.00 105 ALA A N 1
ATOM 792 C CA . ALA A 1 105 ? 4.324 -3.836 -7.338 1.00 89.00 105 ALA A CA 1
ATOM 793 C C . ALA A 1 105 ? 3.524 -3.584 -8.630 1.00 89.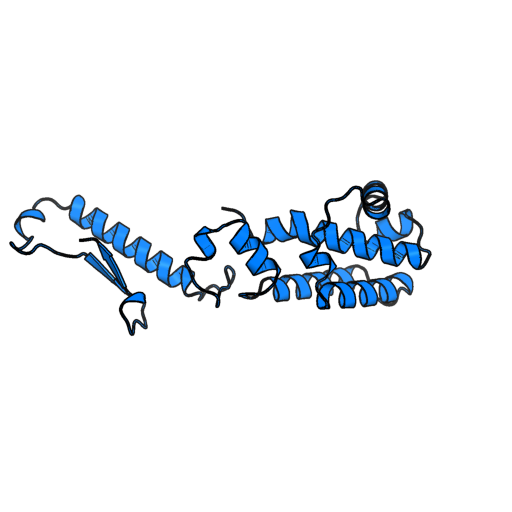00 105 ALA A C 1
ATOM 795 O O . ALA A 1 105 ? 3.886 -2.707 -9.410 1.00 89.00 105 ALA A O 1
ATOM 796 N N . GLN A 1 106 ? 2.389 -4.263 -8.821 1.00 90.06 106 GLN A N 1
ATOM 797 C CA . GLN A 1 106 ? 1.510 -4.051 -9.979 1.00 90.06 106 GLN A CA 1
ATOM 798 C C . GLN A 1 106 ? 0.941 -2.626 -10.024 1.00 90.06 106 GLN A C 1
ATOM 800 O O . GLN A 1 106 ? 0.948 -1.989 -11.075 1.00 90.06 106 GLN A O 1
ATOM 805 N N . LEU A 1 107 ? 0.465 -2.100 -8.888 1.00 92.75 107 LEU A N 1
ATOM 806 C CA . LEU A 1 107 ? -0.020 -0.716 -8.810 1.00 92.75 107 LEU A CA 1
ATOM 807 C C . LEU A 1 107 ? 1.100 0.290 -9.121 1.00 92.75 107 LEU A C 1
ATOM 809 O O . LEU A 1 107 ? 0.872 1.297 -9.793 1.00 92.75 107 LEU A O 1
ATOM 813 N N . HIS A 1 108 ? 2.329 0.004 -8.685 1.00 91.31 108 HIS A N 1
ATOM 814 C CA . HIS A 1 108 ? 3.489 0.839 -8.985 1.00 91.31 108 HIS A CA 1
ATOM 815 C C . HIS A 1 108 ? 3.880 0.803 -10.467 1.00 91.31 108 HIS A C 1
ATOM 817 O O . HIS A 1 108 ? 4.161 1.854 -11.043 1.00 91.31 108 HIS A O 1
ATOM 823 N N . GLU A 1 109 ? 3.845 -0.369 -11.102 1.00 87.38 109 GLU A N 1
ATOM 824 C CA . GLU A 1 109 ? 4.061 -0.528 -12.546 1.00 87.38 109 GLU A CA 1
ATOM 825 C C . GLU A 1 109 ? 3.001 0.218 -13.371 1.00 87.38 109 GLU A C 1
ATOM 827 O O . GLU A 1 109 ? 3.331 0.861 -14.368 1.00 87.38 109 GLU A O 1
ATOM 832 N N . GLU A 1 110 ? 1.738 0.206 -12.938 1.00 89.62 110 GLU A N 1
ATOM 833 C CA . GLU A 1 110 ? 0.661 0.976 -13.571 1.00 89.62 110 GLU A CA 1
ATOM 834 C C . GLU A 1 110 ? 0.892 2.492 -13.455 1.00 89.62 110 GLU A C 1
ATOM 836 O O . GLU A 1 110 ? 0.675 3.236 -14.418 1.00 89.62 110 GLU A O 1
ATOM 841 N N . ALA A 1 111 ? 1.372 2.957 -12.298 1.00 90.31 111 ALA A N 1
ATOM 842 C CA . ALA A 1 111 ? 1.700 4.361 -12.062 1.00 90.31 111 ALA A CA 1
ATOM 843 C C . ALA A 1 111 ? 2.984 4.809 -12.790 1.00 90.31 111 ALA A C 1
ATOM 845 O O . ALA A 1 111 ? 3.126 5.978 -13.168 1.00 90.31 111 ALA A O 1
ATOM 846 N N . VAL A 1 112 ? 3.917 3.883 -13.031 1.00 88.75 112 VAL A N 1
ATOM 847 C CA . VAL A 1 112 ? 5.181 4.124 -13.734 1.00 88.75 112 VAL A CA 1
ATOM 848 C C . VAL A 1 112 ? 5.350 3.103 -14.868 1.00 88.75 112 VAL A C 1
ATOM 850 O O . VAL A 1 112 ? 6.155 2.180 -14.746 1.00 88.75 112 VAL A O 1
ATOM 853 N N . PRO A 1 113 ? 4.686 3.302 -16.027 1.00 82.19 113 PRO A N 1
ATOM 854 C CA . PRO A 1 113 ? 4.669 2.315 -17.112 1.00 82.19 113 PRO A CA 1
ATOM 855 C C . PRO A 1 113 ? 6.050 1.896 -17.631 1.00 82.19 113 PRO A C 1
ATOM 857 O O . PRO A 1 113 ? 6.211 0.789 -18.127 1.00 82.19 113 PRO A O 1
ATOM 860 N N . ALA A 1 114 ? 7.067 2.752 -17.481 1.00 78.38 114 ALA A N 1
ATOM 861 C CA . ALA A 1 114 ? 8.449 2.434 -17.846 1.00 78.38 114 ALA A CA 1
ATOM 862 C C . ALA A 1 114 ? 9.051 1.265 -17.035 1.00 78.38 114 ALA A C 1
ATOM 864 O O . ALA A 1 114 ? 10.083 0.726 -17.421 1.00 78.38 114 ALA A O 1
ATOM 865 N N . LEU A 1 115 ? 8.442 0.877 -15.909 1.00 74.62 115 LEU A N 1
ATOM 866 C CA . LEU A 1 115 ? 8.848 -0.296 -15.133 1.00 74.62 115 LEU A CA 1
ATOM 867 C C . LEU A 1 115 ? 8.391 -1.606 -15.794 1.00 74.62 115 LEU A C 1
ATOM 869 O O . LEU A 1 115 ? 9.136 -2.581 -15.756 1.00 74.62 115 LEU A O 1
ATOM 873 N N . ALA A 1 116 ? 7.239 -1.607 -16.475 1.00 67.00 116 ALA A N 1
ATOM 874 C CA . ALA A 1 116 ? 6.673 -2.792 -17.127 1.00 67.00 116 ALA A CA 1
ATOM 875 C C . ALA A 1 116 ? 7.549 -3.334 -18.273 1.00 67.00 116 ALA A C 1
ATOM 877 O O . ALA A 1 116 ? 7.533 -4.532 -18.557 1.00 67.00 116 ALA A O 1
ATOM 878 N N . ASP A 1 117 ? 8.366 -2.473 -18.887 1.00 65.50 117 ASP A N 1
ATOM 879 C CA . ASP A 1 117 ? 9.315 -2.848 -19.943 1.00 65.50 117 ASP A CA 1
ATOM 880 C C . ASP A 1 117 ? 10.454 -3.769 -19.444 1.00 65.50 117 ASP A C 1
ATOM 882 O O . ASP A 1 117 ? 11.248 -4.251 -20.248 1.00 65.50 117 ASP A O 1
ATOM 886 N N . HIS A 1 118 ? 10.547 -4.028 -18.132 1.00 62.09 118 HIS A N 1
ATOM 887 C CA . HIS A 1 118 ? 11.683 -4.711 -17.504 1.00 62.09 118 HIS A CA 1
ATOM 888 C C . HIS A 1 118 ? 11.346 -6.068 -16.842 1.00 62.09 118 HIS A C 1
ATOM 890 O O . HIS A 1 118 ? 12.172 -6.609 -16.108 1.00 62.09 118 HIS A O 1
ATOM 896 N N . GLY A 1 119 ? 10.179 -6.654 -17.150 1.00 55.09 119 GLY A N 1
ATOM 897 C CA . GLY A 1 119 ? 9.832 -8.054 -16.843 1.00 55.09 119 GLY A CA 1
ATOM 898 C C . GLY A 1 119 ? 9.268 -8.328 -15.437 1.00 55.09 119 GLY A C 1
ATOM 899 O O . GLY A 1 119 ? 9.499 -7.588 -14.492 1.00 55.09 119 GLY A O 1
ATOM 900 N N . SER A 1 120 ? 8.530 -9.438 -15.288 1.00 50.66 120 SER A N 1
ATOM 901 C CA . SER A 1 120 ? 7.672 -9.758 -14.126 1.00 50.66 120 SER A CA 1
ATOM 902 C C . SER A 1 120 ? 8.380 -10.329 -12.880 1.00 50.66 120 SER A C 1
ATOM 904 O O . SER A 1 120 ? 7.714 -10.697 -11.917 1.00 50.66 120 SER A O 1
ATOM 906 N N . GLY A 1 121 ? 9.715 -10.444 -12.873 1.00 53.44 121 GLY A N 1
ATOM 907 C CA . GLY A 1 121 ? 10.523 -10.900 -11.719 1.00 53.44 121 GLY A CA 1
ATOM 908 C C . GLY A 1 121 ? 10.910 -9.774 -10.746 1.00 53.44 121 GLY A C 1
ATOM 909 O O . GLY A 1 121 ? 11.871 -9.878 -9.985 1.00 53.44 121 GLY A O 1
ATOM 910 N N . PHE A 1 122 ? 10.192 -8.664 -10.835 1.00 57.94 122 PHE A N 1
ATOM 911 C CA . PHE A 1 122 ? 10.639 -7.324 -10.504 1.00 57.94 122 PHE A CA 1
ATOM 912 C C . PHE A 1 122 ? 10.718 -7.030 -9.004 1.00 57.94 122 PHE A C 1
ATOM 914 O O . PHE A 1 122 ? 9.729 -7.078 -8.294 1.00 57.94 122 PHE A O 1
ATOM 921 N N . ARG A 1 123 ? 11.879 -6.622 -8.496 1.00 60.06 123 ARG A N 1
ATOM 922 C CA . ARG A 1 123 ? 11.980 -6.010 -7.163 1.00 60.06 123 ARG A CA 1
ATOM 923 C C . ARG A 1 123 ? 12.758 -4.707 -7.294 1.00 60.06 123 ARG A C 1
ATOM 925 O O . ARG A 1 123 ? 13.985 -4.745 -7.332 1.00 60.06 123 ARG A O 1
ATOM 932 N N . VAL A 1 124 ? 12.074 -3.554 -7.333 1.00 59.06 124 VAL A N 1
ATOM 933 C CA . VAL A 1 124 ? 12.724 -2.212 -7.330 1.00 59.06 124 VAL A CA 1
ATOM 934 C C . VAL A 1 124 ? 13.746 -2.104 -6.199 1.00 59.06 124 VAL A C 1
ATOM 936 O O . VAL A 1 124 ? 14.807 -1.495 -6.350 1.00 59.06 124 VAL A O 1
ATOM 939 N N . HIS A 1 125 ? 13.421 -2.727 -5.066 1.00 56.88 125 HIS A N 1
ATOM 940 C CA . HIS A 1 125 ? 14.219 -2.713 -3.849 1.00 56.88 125 HIS A CA 1
ATOM 941 C C . HIS A 1 125 ? 15.297 -3.797 -3.800 1.00 56.88 125 HIS A C 1
ATOM 943 O O . HIS A 1 125 ? 16.095 -3.783 -2.864 1.00 56.88 125 HIS A O 1
ATOM 949 N N . ASP A 1 126 ? 15.368 -4.710 -4.776 1.00 60.16 126 ASP A N 1
ATOM 950 C CA . ASP A 1 126 ? 16.446 -5.692 -4.820 1.00 60.16 126 ASP A CA 1
ATOM 951 C C . ASP A 1 126 ? 17.731 -5.026 -5.352 1.00 60.16 126 ASP A C 1
ATOM 953 O O . ASP A 1 126 ? 17.792 -4.606 -6.520 1.00 60.16 126 ASP A O 1
ATOM 957 N N . PRO A 1 127 ? 18.773 -4.884 -4.507 1.00 51.03 127 PRO A N 1
ATOM 958 C CA . PRO A 1 127 ? 20.036 -4.281 -4.910 1.00 51.03 127 PRO A CA 1
ATOM 959 C C . PRO A 1 127 ? 20.761 -5.063 -6.015 1.00 51.03 127 PRO A C 1
ATOM 961 O O . PRO A 1 127 ? 21.619 -4.460 -6.675 1.00 51.03 127 PRO A O 1
ATOM 964 N N . GLU A 1 128 ? 20.410 -6.337 -6.221 1.00 54.50 128 GLU A N 1
ATOM 965 C CA . GLU A 1 128 ? 20.935 -7.237 -7.254 1.00 54.50 128 GLU A CA 1
ATOM 966 C C . GLU A 1 128 ? 19.987 -7.402 -8.456 1.00 54.50 128 GLU A C 1
ATOM 968 O O . GLU A 1 128 ? 20.273 -8.198 -9.341 1.00 54.50 128 GLU A O 1
ATOM 973 N N . SER A 1 129 ? 18.897 -6.627 -8.537 1.00 64.62 129 SER A N 1
ATOM 974 C CA . SER A 1 129 ? 17.920 -6.747 -9.630 1.00 64.62 129 SER A CA 1
ATOM 975 C C . SER A 1 129 ? 18.520 -6.585 -11.034 1.00 64.62 129 SER A C 1
ATOM 977 O O . SER A 1 129 ? 19.354 -5.705 -11.291 1.00 64.62 129 SER A O 1
ATOM 979 N N . ASP A 1 130 ? 17.980 -7.360 -11.978 1.00 65.44 130 ASP A N 1
ATOM 980 C CA . ASP A 1 130 ? 18.294 -7.311 -13.414 1.00 65.44 130 ASP A CA 1
ATOM 981 C C . ASP A 1 130 ? 18.122 -5.907 -14.008 1.00 65.44 130 ASP A C 1
ATOM 983 O O . ASP A 1 130 ? 18.878 -5.489 -14.886 1.00 65.44 130 ASP A O 1
ATOM 987 N N . LEU A 1 131 ? 17.199 -5.116 -13.456 1.00 69.00 131 LEU A N 1
ATOM 988 C CA . LEU A 1 131 ? 17.032 -3.693 -13.742 1.00 69.00 131 LEU A CA 1
ATOM 989 C C . LEU A 1 131 ? 18.303 -2.878 -13.526 1.00 69.00 131 LEU A C 1
ATOM 991 O O . LEU A 1 131 ? 18.720 -2.102 -14.385 1.00 69.00 131 LEU A O 1
ATOM 995 N N . ARG A 1 132 ? 18.912 -3.009 -12.342 1.00 69.50 132 ARG A N 1
ATOM 996 C CA . ARG A 1 132 ? 20.128 -2.263 -12.011 1.00 69.50 132 ARG A CA 1
ATOM 997 C C . ARG A 1 132 ? 21.269 -2.676 -12.918 1.00 69.50 132 ARG A C 1
ATOM 999 O O . ARG A 1 132 ? 22.118 -1.837 -13.228 1.00 69.50 132 ARG A O 1
ATOM 1006 N N . THR A 1 133 ? 21.322 -3.946 -13.298 1.00 75.44 133 THR A N 1
ATOM 1007 C CA . THR A 1 133 ? 22.297 -4.456 -14.260 1.00 75.44 133 THR A CA 1
ATOM 1008 C C . THR A 1 133 ? 22.043 -3.830 -15.631 1.00 75.44 133 THR A C 1
ATOM 1010 O O . THR A 1 133 ? 22.935 -3.169 -16.161 1.00 75.44 133 THR A O 1
ATOM 1013 N N . SER A 1 134 ? 20.814 -3.893 -16.138 1.00 76.88 134 SER A N 1
ATOM 1014 C CA . SER A 1 134 ? 20.399 -3.324 -17.427 1.00 76.88 134 SER A CA 1
ATOM 1015 C C . SER A 1 134 ? 20.639 -1.813 -17.519 1.00 76.88 134 SER A C 1
ATOM 1017 O O . SER A 1 134 ? 21.279 -1.337 -18.455 1.00 76.88 134 SER A O 1
ATOM 1019 N N . GLU A 1 135 ? 20.256 -1.036 -16.502 1.00 82.50 135 GLU A N 1
ATOM 1020 C CA . GLU A 1 135 ? 20.515 0.410 -16.453 1.00 82.50 135 GLU A CA 1
ATOM 1021 C C . GLU A 1 135 ? 22.011 0.744 -16.389 1.00 82.50 135 GLU A C 1
ATOM 1023 O O . GLU A 1 135 ? 22.465 1.737 -16.977 1.00 82.50 135 GLU A O 1
ATOM 1028 N N . ARG A 1 136 ? 22.825 -0.091 -15.726 1.00 82.56 136 ARG A N 1
ATOM 1029 C CA . ARG A 1 136 ? 24.289 0.043 -15.778 1.00 82.56 136 ARG A CA 1
ATOM 1030 C C . ARG A 1 136 ? 24.822 -0.231 -17.179 1.00 82.56 136 ARG A C 1
ATOM 1032 O O . ARG A 1 136 ? 25.691 0.522 -17.624 1.00 82.56 136 ARG A O 1
ATOM 1039 N N . ILE A 1 137 ? 24.304 -1.245 -17.876 1.00 88.75 137 ILE A N 1
ATOM 1040 C CA . ILE A 1 137 ? 24.670 -1.549 -19.265 1.00 88.75 137 ILE A CA 1
ATOM 1041 C C . ILE A 1 137 ? 24.304 -0.376 -20.180 1.00 88.75 137 ILE A C 1
ATOM 1043 O O . ILE A 1 137 ? 25.185 0.159 -20.856 1.00 88.75 137 ILE A O 1
ATOM 1047 N N . LEU A 1 138 ? 23.070 0.132 -20.121 1.00 87.94 138 LEU A N 1
ATOM 1048 C CA . LEU A 1 138 ? 22.637 1.304 -20.893 1.00 87.94 138 LEU A CA 1
ATOM 1049 C C . LEU A 1 138 ? 23.481 2.548 -20.582 1.00 87.94 138 LEU A C 1
ATOM 1051 O O . LEU A 1 138 ? 23.912 3.271 -21.485 1.00 87.94 138 LEU A O 1
ATOM 1055 N N . SER A 1 139 ? 23.777 2.789 -19.304 1.00 88.19 139 SER A N 1
ATOM 1056 C CA . SER A 1 139 ? 24.665 3.874 -18.874 1.00 88.19 139 SER A CA 1
ATOM 1057 C C . SER A 1 139 ? 26.097 3.705 -19.395 1.00 88.19 139 SER A C 1
ATOM 1059 O O . SER A 1 139 ? 26.755 4.700 -19.713 1.00 88.19 139 SER A O 1
ATOM 1061 N N . SER A 1 140 ? 26.583 2.467 -19.508 1.00 90.56 140 SER A N 1
ATOM 1062 C CA . SER A 1 140 ? 27.886 2.137 -20.091 1.00 90.56 140 SER A CA 1
ATOM 1063 C C . SER A 1 140 ? 27.913 2.426 -21.594 1.00 90.56 140 SER A C 1
ATOM 1065 O O . SER A 1 140 ? 28.802 3.149 -22.049 1.00 90.56 140 SER A O 1
ATOM 1067 N N . VAL A 1 141 ? 26.897 1.986 -22.350 1.00 92.88 141 VAL A N 1
ATOM 1068 C CA . VAL A 1 141 ? 26.772 2.264 -23.795 1.00 92.88 141 VAL A CA 1
ATOM 1069 C C . VAL A 1 141 ? 26.702 3.767 -24.058 1.00 92.88 141 VAL A C 1
ATOM 1071 O O . VAL A 1 141 ? 27.478 4.284 -24.858 1.00 92.88 141 VAL A O 1
ATOM 1074 N N . ARG A 1 142 ? 25.860 4.511 -23.324 1.00 92.50 142 ARG A N 1
ATOM 1075 C CA . ARG A 1 142 ? 25.768 5.983 -23.440 1.00 92.50 142 ARG A CA 1
ATOM 1076 C C . ARG A 1 142 ? 27.107 6.673 -23.166 1.00 92.50 142 ARG A C 1
ATOM 1078 O O . ARG A 1 142 ? 27.445 7.661 -23.819 1.00 92.50 142 ARG A O 1
ATOM 1085 N N . ARG A 1 143 ? 27.877 6.175 -22.192 1.00 91.38 143 ARG A N 1
ATOM 1086 C CA . ARG A 1 143 ? 29.213 6.700 -21.875 1.00 91.38 143 ARG A CA 1
ATOM 1087 C C . ARG A 1 143 ? 30.209 6.391 -22.990 1.00 91.38 143 ARG A C 1
ATOM 1089 O O . ARG A 1 143 ? 30.946 7.291 -23.381 1.00 91.38 143 ARG A O 1
ATOM 1096 N N . GLY A 1 144 ? 30.217 5.159 -23.498 1.00 92.19 144 GLY A N 1
ATOM 1097 C CA . GLY A 1 144 ? 31.052 4.748 -24.624 1.00 92.19 144 GLY A CA 1
ATOM 1098 C C . GLY A 1 144 ? 30.764 5.581 -25.870 1.00 92.19 144 GLY A C 1
ATOM 1099 O O . GLY A 1 144 ? 31.690 6.146 -26.445 1.00 92.19 144 GLY A O 1
ATOM 1100 N N . LEU A 1 145 ? 29.486 5.766 -26.210 1.00 92.31 145 LEU A N 1
ATOM 1101 C CA . LEU A 1 145 ? 29.056 6.580 -27.346 1.00 92.31 145 LEU A CA 1
ATOM 1102 C C . LEU A 1 145 ? 29.578 8.014 -27.220 1.00 92.31 145 LEU A C 1
ATOM 1104 O O . LEU A 1 145 ? 30.239 8.513 -28.124 1.00 92.31 145 LEU A O 1
ATOM 1108 N N . ARG A 1 146 ? 29.406 8.633 -26.046 1.00 92.00 146 ARG A N 1
ATOM 1109 C CA . ARG A 1 146 ? 29.922 9.982 -25.777 1.00 92.00 146 ARG A CA 1
ATOM 1110 C C . ARG A 1 146 ? 31.445 10.077 -25.925 1.00 92.00 146 ARG A C 1
ATOM 1112 O O . ARG A 1 146 ? 31.947 11.103 -26.377 1.00 92.00 146 ARG A O 1
ATOM 1119 N N . ILE A 1 147 ? 32.194 9.039 -25.546 1.00 93.56 147 ILE A N 1
ATOM 1120 C CA . ILE A 1 147 ? 33.654 9.005 -25.729 1.00 93.56 147 ILE A CA 1
ATOM 1121 C C . ILE A 1 147 ? 33.986 8.973 -27.222 1.00 93.56 147 ILE A C 1
ATOM 1123 O O . ILE A 1 147 ? 34.813 9.764 -27.668 1.00 93.56 147 ILE A O 1
ATOM 1127 N N . LEU A 1 148 ? 33.328 8.110 -27.998 1.00 91.50 148 LEU A N 1
ATOM 1128 C CA . LEU A 1 148 ? 33.563 7.997 -29.439 1.00 91.50 148 LEU A CA 1
ATOM 1129 C C . LEU A 1 148 ? 33.219 9.296 -30.178 1.00 91.50 148 LEU A C 1
ATOM 1131 O O . LEU A 1 148 ? 34.023 9.772 -30.974 1.00 91.50 148 LEU A O 1
ATOM 1135 N N . GLU A 1 149 ? 32.080 9.910 -29.857 1.00 89.19 149 GLU A N 1
ATOM 1136 C CA . GLU A 1 149 ? 31.626 11.171 -30.459 1.00 89.19 149 GLU A CA 1
ATOM 1137 C C . GLU A 1 149 ? 32.560 12.350 -30.165 1.00 89.19 149 GLU A C 1
ATOM 1139 O O . GLU A 1 149 ? 32.724 13.242 -30.996 1.00 89.19 149 GLU A O 1
ATOM 1144 N N . THR A 1 150 ? 33.185 12.370 -28.986 1.00 92.19 150 THR A N 1
ATOM 1145 C CA . THR A 1 150 ? 34.087 13.459 -28.577 1.00 92.19 150 THR A CA 1
ATOM 1146 C C . THR A 1 150 ? 35.556 13.186 -28.909 1.00 92.19 150 THR A C 1
ATOM 1148 O O . THR A 1 150 ? 36.387 14.093 -28.815 1.00 92.19 150 THR A O 1
ATOM 1151 N N . THR A 1 151 ? 35.896 11.968 -29.344 1.00 93.44 151 THR A N 1
ATOM 1152 C CA . THR A 1 151 ? 37.259 11.597 -29.740 1.00 93.44 151 THR A CA 1
ATOM 1153 C C . THR A 1 151 ? 37.529 12.001 -31.188 1.00 93.44 151 THR A C 1
ATOM 1155 O O . THR A 1 151 ? 37.040 11.396 -32.143 1.00 93.44 151 THR A O 1
ATOM 1158 N N . GLY A 1 152 ? 38.371 13.019 -31.367 1.00 92.44 152 GLY A N 1
ATOM 1159 C CA . GLY A 1 152 ? 38.804 13.461 -32.692 1.00 92.44 152 GLY A CA 1
ATOM 1160 C C . GLY A 1 152 ? 39.480 12.342 -33.495 1.00 92.44 152 GLY A C 1
ATOM 1161 O O . GLY A 1 152 ? 40.311 11.602 -32.975 1.00 92.44 152 GLY A O 1
ATOM 1162 N N . GLY A 1 153 ? 39.142 12.236 -34.782 1.00 89.44 153 GLY A N 1
ATOM 1163 C CA . GLY A 1 153 ? 39.753 11.276 -35.709 1.00 89.44 153 GLY A CA 1
ATOM 1164 C C . GLY A 1 153 ? 39.160 9.865 -35.680 1.00 89.44 153 GLY A C 1
ATOM 1165 O O . GLY A 1 153 ? 39.521 9.059 -36.534 1.00 89.44 153 GLY A O 1
ATOM 1166 N N . PHE A 1 154 ? 38.216 9.569 -34.778 1.00 88.50 154 PHE A N 1
ATOM 1167 C CA . PHE A 1 154 ? 37.570 8.253 -34.720 1.00 88.50 154 PHE A CA 1
ATOM 1168 C C . PHE A 1 154 ? 36.850 7.886 -36.029 1.00 88.50 154 PHE A C 1
ATOM 1170 O O . PHE A 1 154 ? 36.893 6.738 -36.459 1.00 88.50 154 PHE A O 1
ATOM 1177 N N . THR A 1 155 ? 36.278 8.868 -36.732 1.00 88.00 155 THR A N 1
ATOM 1178 C CA . THR A 1 155 ? 35.608 8.665 -38.028 1.00 88.00 155 THR A CA 1
ATOM 1179 C C . THR A 1 155 ? 36.512 8.065 -39.106 1.00 88.00 155 THR A C 1
ATOM 1181 O O . THR A 1 155 ? 36.021 7.337 -39.962 1.00 88.00 155 THR A O 1
ATOM 1184 N N . ALA A 1 156 ? 37.827 8.306 -39.055 1.00 91.50 156 ALA A N 1
ATOM 1185 C CA . ALA A 1 156 ? 38.787 7.717 -39.993 1.00 91.50 156 ALA A CA 1
ATOM 1186 C C . ALA A 1 156 ? 39.071 6.228 -39.715 1.00 91.50 156 ALA A C 1
ATOM 1188 O O . ALA A 1 156 ? 39.684 5.556 -40.543 1.00 91.50 156 ALA A O 1
ATOM 1189 N N . LEU A 1 157 ? 38.646 5.725 -38.553 1.00 89.88 157 LEU A N 1
ATOM 1190 C CA . LEU A 1 157 ? 38.783 4.329 -38.139 1.00 89.88 157 LEU A CA 1
ATOM 1191 C C . LEU A 1 157 ? 37.500 3.519 -38.379 1.00 89.88 157 LEU A C 1
ATOM 1193 O O . LEU A 1 157 ? 37.526 2.298 -38.231 1.00 89.88 157 LEU A O 1
ATOM 1197 N N . ILE A 1 158 ? 36.390 4.171 -38.749 1.00 88.88 158 ILE A N 1
ATOM 1198 C CA . ILE A 1 158 ? 35.131 3.489 -39.063 1.00 88.88 158 ILE A CA 1
ATOM 1199 C C . ILE A 1 158 ? 35.286 2.783 -40.423 1.00 88.88 158 ILE A C 1
ATOM 1201 O O . ILE A 1 158 ? 35.612 3.436 -41.419 1.00 88.88 158 ILE A O 1
ATOM 1205 N N . PRO A 1 159 ? 35.074 1.457 -40.503 1.00 90.06 159 PRO A N 1
ATOM 1206 C CA . PRO A 1 159 ? 35.193 0.722 -41.754 1.00 90.06 159 PRO A CA 1
ATOM 1207 C C . PRO A 1 159 ? 34.029 1.057 -42.699 1.00 90.06 159 PRO A C 1
ATOM 1209 O O . PRO A 1 159 ? 32.984 1.551 -42.285 1.00 90.06 159 PRO A O 1
ATOM 1212 N N . ALA A 1 160 ? 34.167 0.717 -43.984 1.00 88.50 160 ALA A N 1
ATOM 1213 C CA . ALA A 1 160 ? 33.147 0.995 -45.008 1.00 88.50 160 ALA A CA 1
ATOM 1214 C C . ALA A 1 160 ? 31.776 0.335 -44.742 1.00 8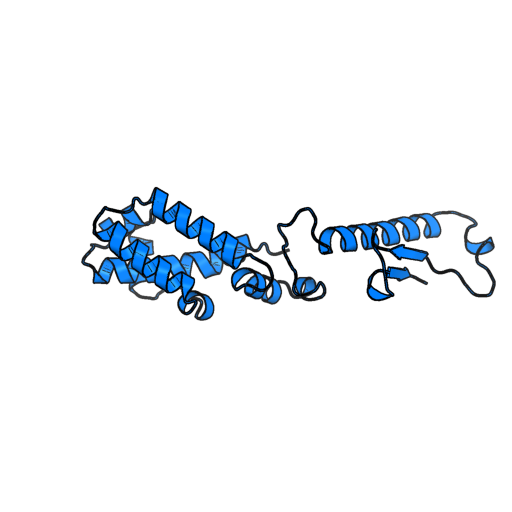8.50 160 ALA A C 1
ATOM 1216 O O . ALA A 1 160 ? 30.789 0.693 -45.377 1.00 88.50 160 ALA A O 1
ATOM 1217 N N . VAL A 1 161 ? 31.725 -0.627 -43.818 1.00 88.75 161 VAL A N 1
ATOM 1218 C CA . VAL A 1 161 ? 30.513 -1.341 -43.389 1.00 88.75 161 VAL A CA 1
ATOM 1219 C C . VAL A 1 161 ? 29.912 -0.799 -42.082 1.00 88.75 161 VAL A C 1
ATOM 1221 O O . VAL A 1 161 ? 28.907 -1.331 -41.626 1.00 88.75 161 VAL A O 1
ATOM 1224 N N . GLY A 1 162 ? 30.491 0.255 -41.494 1.00 88.12 162 GLY A N 1
ATOM 1225 C CA . GLY A 1 162 ? 30.059 0.827 -40.214 1.00 88.12 162 GLY A CA 1
ATOM 1226 C C . GLY A 1 162 ? 30.601 0.090 -38.984 1.00 88.12 162 GLY A C 1
ATOM 1227 O O . GLY A 1 162 ? 31.317 -0.905 -39.095 1.00 88.12 162 GLY A O 1
ATOM 1228 N N . SER A 1 163 ? 30.258 0.595 -37.801 1.00 90.25 163 SER A N 1
ATOM 1229 C CA . SER A 1 163 ? 30.647 0.027 -36.506 1.00 90.25 163 SER A CA 1
ATOM 1230 C C . SER A 1 163 ? 29.455 0.090 -35.563 1.00 90.25 163 SER A C 1
ATOM 1232 O O . SER A 1 163 ? 28.810 1.122 -35.514 1.00 90.25 163 SER A O 1
ATOM 1234 N N . ASN A 1 164 ? 29.213 -0.955 -34.772 1.00 92.00 164 ASN A N 1
ATOM 1235 C CA . ASN A 1 164 ? 28.216 -0.917 -33.700 1.00 92.00 164 ASN A CA 1
ATOM 1236 C C . ASN A 1 164 ? 28.926 -0.832 -32.345 1.00 92.00 164 ASN A C 1
ATOM 1238 O O . ASN A 1 164 ? 29.936 -1.511 -32.132 1.00 92.00 164 ASN A O 1
ATOM 1242 N N . LEU A 1 165 ? 28.386 -0.043 -31.420 1.00 92.81 165 LEU A N 1
ATOM 1243 C CA . LEU A 1 165 ? 28.783 -0.056 -30.016 1.00 92.81 165 LEU A CA 1
ATOM 1244 C C . LEU A 1 165 ? 27.777 -0.889 -29.228 1.00 92.81 165 LEU A C 1
ATOM 1246 O O . LEU A 1 165 ? 26.593 -0.567 -29.211 1.00 92.81 165 LEU A O 1
ATOM 1250 N N . VAL A 1 166 ? 28.257 -1.930 -28.553 1.00 94.38 166 VAL A N 1
ATOM 1251 C CA . VAL A 1 166 ? 27.413 -2.858 -27.794 1.00 94.38 166 VAL A CA 1
ATOM 1252 C C . VAL A 1 166 ? 27.949 -3.078 -26.382 1.00 94.38 166 VAL A C 1
ATOM 1254 O O . VAL A 1 166 ? 29.152 -2.955 -26.142 1.00 94.38 166 VAL A O 1
ATOM 1257 N N . ALA A 1 167 ? 27.062 -3.421 -25.454 1.00 93.44 167 ALA A N 1
ATOM 1258 C CA . ALA A 1 167 ? 27.395 -3.947 -24.136 1.00 93.44 167 ALA A CA 1
ATOM 1259 C C . ALA A 1 167 ? 26.350 -4.991 -23.722 1.00 93.44 167 ALA A C 1
ATOM 1261 O O . ALA A 1 167 ? 25.204 -4.922 -24.158 1.00 93.44 167 ALA A O 1
ATOM 1262 N N . CYS A 1 168 ? 26.751 -5.943 -22.886 1.00 92.38 168 CYS A N 1
ATOM 1263 C CA . CYS A 1 168 ? 25.906 -7.042 -22.423 1.00 92.38 168 CYS A CA 1
ATOM 1264 C C . CYS A 1 168 ? 25.944 -7.164 -20.899 1.00 92.38 168 CYS A C 1
ATOM 1266 O O . CYS A 1 168 ? 26.864 -6.644 -20.254 1.00 92.38 168 CYS A O 1
ATOM 1268 N N . THR A 1 169 ? 24.937 -7.827 -20.335 1.00 86.38 169 THR A N 1
ATOM 1269 C CA . THR A 1 169 ? 24.909 -8.226 -18.922 1.00 86.38 169 THR A CA 1
ATOM 1270 C C . THR A 1 169 ? 26.044 -9.232 -18.611 1.00 86.38 169 THR A C 1
ATOM 1272 O O . THR A 1 169 ? 26.604 -9.831 -19.531 1.00 86.38 169 THR A O 1
ATOM 1275 N N . PRO A 1 170 ? 26.469 -9.397 -17.337 1.00 83.38 170 PRO A N 1
ATOM 1276 C CA . PRO A 1 170 ? 27.575 -10.299 -16.979 1.00 83.38 170 PRO A CA 1
ATOM 1277 C C . PRO A 1 170 ? 27.349 -11.774 -17.340 1.00 83.38 170 PRO A C 1
ATOM 1279 O O . PRO A 1 170 ? 28.319 -12.463 -17.649 1.00 83.38 170 PRO A O 1
ATOM 1282 N N . ASP A 1 171 ? 26.091 -12.217 -17.322 1.00 83.19 171 ASP A N 1
ATOM 1283 C CA . ASP A 1 171 ? 25.662 -13.601 -17.549 1.00 83.19 171 ASP A CA 1
ATOM 1284 C C . ASP A 1 171 ? 24.845 -13.730 -18.852 1.00 83.19 171 ASP A C 1
ATOM 1286 O O . ASP A 1 171 ? 23.896 -14.499 -18.920 1.00 83.19 171 ASP A O 1
ATOM 1290 N N . ALA A 1 172 ? 25.182 -12.929 -19.870 1.00 87.25 172 ALA A N 1
ATOM 1291 C CA . ALA A 1 172 ? 24.442 -12.868 -21.128 1.00 87.25 172 ALA A CA 1
ATOM 1292 C C . ALA A 1 172 ? 24.462 -14.198 -21.901 1.00 87.25 172 ALA A C 1
ATOM 1294 O O . ALA A 1 172 ? 25.538 -14.694 -22.255 1.00 87.25 172 ALA A O 1
ATOM 1295 N N . ASP A 1 173 ? 23.277 -14.702 -22.241 1.00 88.56 173 ASP A N 1
ATO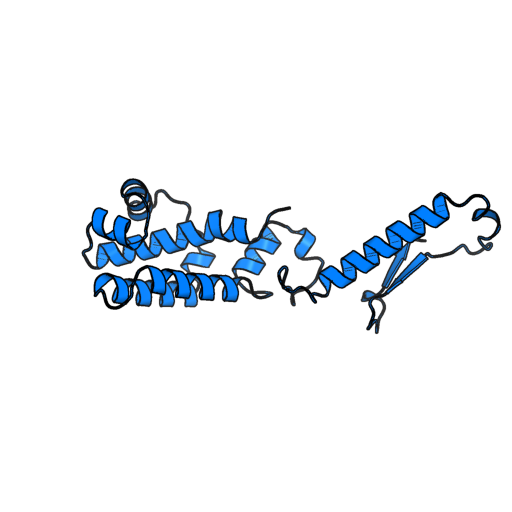M 1296 C CA . ASP A 1 173 ? 23.075 -15.973 -22.940 1.00 88.56 173 ASP A CA 1
ATOM 1297 C C . ASP A 1 173 ? 22.403 -15.792 -24.312 1.00 88.56 173 ASP A C 1
ATOM 1299 O O . ASP A 1 173 ? 22.652 -16.589 -25.227 1.00 88.56 173 ASP A O 1
ATOM 1303 N N . ASP A 1 174 ? 21.597 -14.739 -24.502 1.00 86.81 174 ASP A N 1
ATOM 1304 C CA . ASP A 1 174 ? 20.923 -14.471 -25.776 1.00 86.81 174 ASP A CA 1
ATOM 1305 C C . ASP A 1 174 ? 20.935 -12.988 -26.212 1.00 86.81 174 ASP A C 1
ATOM 1307 O O . ASP A 1 174 ? 21.731 -12.171 -25.748 1.00 86.81 174 ASP A O 1
ATOM 1311 N N . VAL A 1 175 ? 20.153 -12.665 -27.250 1.00 86.00 175 VAL A N 1
ATOM 1312 C CA . VAL A 1 175 ? 20.125 -11.323 -27.852 1.00 86.00 175 VAL A CA 1
ATOM 1313 C C . VAL A 1 175 ? 19.412 -10.289 -26.983 1.00 86.00 175 VAL A C 1
ATOM 1315 O O . VAL A 1 175 ? 19.694 -9.101 -27.141 1.00 86.00 175 VAL A O 1
ATOM 1318 N N . ASP A 1 176 ? 18.533 -10.718 -26.080 1.00 79.56 176 ASP A N 1
ATOM 1319 C CA . ASP A 1 176 ? 17.780 -9.839 -25.187 1.00 79.56 176 ASP A CA 1
ATOM 1320 C C . ASP A 1 176 ? 18.686 -9.278 -24.069 1.00 79.56 176 ASP A C 1
ATOM 1322 O O . ASP A 1 176 ? 18.412 -8.215 -23.513 1.00 79.56 176 ASP A O 1
ATOM 1326 N N . ASP A 1 177 ? 19.844 -9.905 -23.833 1.00 85.81 177 ASP A N 1
ATOM 1327 C CA . ASP A 1 177 ? 20.871 -9.466 -22.878 1.00 85.81 177 ASP A CA 1
ATOM 1328 C C . ASP A 1 177 ? 21.805 -8.357 -23.404 1.00 85.81 177 ASP A C 1
ATOM 1330 O O . ASP A 1 177 ? 22.730 -7.914 -22.704 1.00 85.81 177 ASP A O 1
ATOM 1334 N N . VAL A 1 178 ? 21.624 -7.915 -24.655 1.00 88.69 178 VAL A N 1
ATOM 1335 C CA . VAL A 1 178 ? 22.559 -7.022 -25.353 1.00 88.69 178 VAL A CA 1
ATOM 1336 C C . VAL A 1 178 ? 21.922 -5.673 -25.675 1.00 88.69 178 VAL A C 1
ATOM 1338 O O . VAL A 1 178 ? 20.969 -5.566 -26.442 1.00 88.69 178 VAL A O 1
ATOM 1341 N N . ALA A 1 179 ? 22.542 -4.594 -25.194 1.00 90.81 179 ALA A N 1
ATOM 1342 C CA . ALA A 1 179 ? 22.233 -3.235 -25.626 1.00 90.81 179 ALA A CA 1
ATOM 1343 C C . ALA A 1 179 ? 23.216 -2.781 -26.711 1.00 90.81 179 ALA A C 1
ATOM 1345 O O . ALA A 1 179 ? 24.433 -2.903 -26.544 1.00 90.81 179 ALA A O 1
ATOM 1346 N N . GLY A 1 180 ? 22.709 -2.198 -27.801 1.00 90.69 180 GLY A N 1
ATOM 1347 C CA . GLY A 1 180 ? 23.531 -1.758 -28.929 1.00 90.69 180 GLY A CA 1
ATOM 1348 C C . GLY A 1 180 ? 23.065 -0.464 -29.588 1.00 90.69 180 GLY A C 1
ATOM 1349 O O . GLY A 1 180 ? 21.871 -0.177 -29.638 1.00 90.69 180 GLY A O 1
ATOM 1350 N N . VAL A 1 181 ? 24.019 0.309 -30.113 1.00 89.12 181 VAL A N 1
ATOM 1351 C CA . VAL A 1 181 ? 23.777 1.498 -30.944 1.00 89.12 181 VAL A CA 1
ATOM 1352 C C . VAL A 1 181 ? 24.666 1.421 -32.197 1.00 89.12 181 VAL A C 1
ATOM 1354 O O . VAL A 1 181 ? 25.867 1.163 -32.048 1.00 89.12 181 VAL A O 1
ATOM 1357 N N . PRO A 1 182 ? 24.098 1.595 -33.406 1.00 83.06 182 PRO A N 1
ATOM 1358 C CA . PRO A 1 182 ? 24.847 1.615 -34.664 1.00 83.06 182 PRO A CA 1
ATOM 1359 C C . PRO A 1 182 ? 25.586 2.934 -34.930 1.00 83.06 182 PRO A C 1
ATOM 1361 O O . PRO A 1 182 ? 25.277 3.949 -34.264 1.00 83.06 182 PRO A O 1
#

Sequence (182 aa):
MQFVEEIVVDEFLPTVRSLLAGDLRERGLTQSEVAEVLGISQSAVSKYAHGDVTVNDRIATDERVRELVEELGTGLAAGEISPVQALIELEVLIRELEAGGDLLAQLHEEAVPALADHGSGFRVHDPESDLRTSERILSSVRRGLRILETTGGFTALIPAVGSNLVACTPDADDVDDVAGVP

Nearest PDB structures (foldseek):
  4ia8-assembly1_B  TM=4.697E-01  e=3.505E-01  Enterobacter sp. RFL1396
  6rnz-assembly2_B  TM=5.056E-01  e=5.440E-01  Deinococcus deserti
  3g5g-assembly5_J  TM=4.561E-01  e=3.912E-01  Enterobacter sp. RFL1396
  3g5g-assembly1_A  TM=4.600E-01  e=5.150E-01  Enterobacter sp. RFL1396
  3eus-assembly1_A  TM=4.364E-01  e=2.035E+00  Ruegeria pomeroyi

Radius of gyration: 24.66 Å; Cα contacts (8 Å, |Δi|>4): 188; chains: 1; bounding box: 58×30×69 Å

Solvent-accessible surface area (backbone atoms only — not comparable to full-atom values): 10401 Å² total; per-residue (Å²): 140,82,56,58,66,52,48,38,62,69,36,48,51,48,25,53,51,25,52,36,49,41,49,32,43,77,75,65,47,50,60,63,55,48,12,61,59,72,73,48,51,48,70,54,43,52,34,34,67,70,62,74,53,76,61,41,66,70,62,70,64,32,65,69,54,47,52,50,39,52,51,45,30,52,27,47,75,72,66,75,39,50,56,69,53,50,49,50,55,51,53,51,49,50,58,56,28,45,33,44,73,29,65,50,32,48,54,38,30,69,77,39,59,80,54,62,82,69,52,72,85,40,37,95,83,44,92,81,30,68,63,61,52,51,53,50,36,53,53,47,46,55,50,52,50,54,50,54,76,70,40,84,70,49,74,81,71,53,51,102,86,58,65,73,53,70,40,57,51,97,82,57,83,58,75,89,40,49,52,73,50,112

Secondary structure (DSSP, 8-state):
---HHHHIIIIIHHHHHHHHHHHHHHTT--HHHHHHHHTS-HHHHHHHHTT-S---HHHHT-HHHHHHHHHHHHHHHHT-S-HHHHHHHHHHHHHHHTSTTSHHHHHHHHHSGGGGGG-SS--TT-TT-HHHHHHHHHHHHHHHHHHHHHSTTGGGGS-TT---EEEE-TT--SSTTEEEE-

InterPro domains:
  IPR001387 Cro/C1-type, helix-turn-helix domain [PF01381] (26-76)
  IPR001387 Cro/C1-type, helix-turn-helix domain [PS50943] (26-48)
  IPR001387 Cro/C1-type, helix-turn-helix domain [SM00530] (19-79)
  IPR001387 Cro/C1-type, helix-turn-helix domain [cd00093] (24-74)
  IPR010982 Lambda repressor-like, DNA-binding domain superfamily [G3DSA:1.10.260.40] (15-86)
  IPR010982 Lambda repressor-like, DNA-binding domain superfamily [SSF47413] (25-59)
  IPR019293 Thiamine-phosphate synthase ThiN-like [PF10120] (140-182)
  IPR036409 Class II aldolase/adducin N-terminal domain superfamily [G3DSA:3.40.225.10] (131-182)
  IPR036409 Class II aldolase/adducin N-terminal domain superfamily [SSF53639] (135-182)

Foldseek 3Di:
DDDLVNCCVQEVVLQLLLLLLCLLVVLPDDLVLSCVLQVHDSVSSVCSNVVVGDYDPVNNPDPLSNVLSNVCSVCSSVVNAGSVNNVVVVVVVSVVQLAFPHDSVVVVCVVVVVQVVQDRNDHPPPPPDPVVQVVVQVVVQVVVVVCCVPDPPSVVVADPVGDKRKDFGPPDDDPVRMDIDD